Protein AF-A0A7X7KWY9-F1 (afdb_monomer)

Mean predicted aligned error: 16.74 Å

Secondary structure (DSSP, 8-state):
---SHHHHHHHHHHHHT--HHHHHHHHHHH------STT---SSHHHHHHHHHHHHHHHHHHHHHHHHHHHHHHHS-PPPPSEEEE-STTTTSTTHHHHHHHHH-SEEEE--TTTT-PPPTTS-HHHHHHSGGG-HHHHHHHHHHHS--SS----S-HHHHHHHHHHHHHHHHHHHHHHHHHHHHHHHHHHHHHHHHHHHHHHHHHHHHHHHHHHHHHHHHHHHHHHHHHHHHHHHHHHHHHHHHHHHHHHHHHHHPPTTEEEEEEEEEE-TTS-EEEEEEEEEEEHHHHHHHHHHTTTSS-HHHHHHHHHHTSTTEEEEEEEEEEEE-TTSTTTEEEEEEEEEEPGGG-BPPP-

pLDDT: mean 86.05, std 9.67, range [44.41, 97.69]

Radius of gyration: 75.44 Å; Cα contacts (8 Å, |Δi|>4): 356; chains: 1; bounding box: 114×55×187 Å

Structure (mmCIF, N/CA/C/O backbone):
data_AF-A0A7X7KWY9-F1
#
_entry.id   AF-A0A7X7KWY9-F1
#
loop_
_atom_site.group_PDB
_atom_site.id
_atom_site.type_symbol
_atom_site.label_atom_id
_atom_site.label_alt_id
_atom_site.label_comp_id
_atom_site.label_asym_id
_atom_site.label_entity_id
_atom_site.label_seq_id
_atom_site.pdbx_PDB_ins_code
_atom_site.Cartn_x
_atom_site.Cartn_y
_atom_site.Cartn_z
_atom_site.occupancy
_atom_site.B_iso_or_equiv
_atom_site.auth_seq_id
_atom_site.auth_comp_id
_atom_site.auth_asym_id
_atom_site.auth_atom_id
_atom_site.pdbx_PDB_model_num
ATOM 1 N N . ILE A 1 1 ? -23.052 8.625 33.923 1.00 80.75 1 ILE A N 1
ATOM 2 C CA . ILE A 1 1 ? -23.706 7.813 34.976 1.00 80.75 1 ILE A CA 1
ATOM 3 C C . ILE A 1 1 ? -22.618 7.317 35.930 1.00 80.75 1 ILE A C 1
ATOM 5 O O . ILE A 1 1 ? -21.794 6.530 35.486 1.00 80.75 1 ILE A O 1
ATOM 9 N N . PRO A 1 2 ? -22.533 7.812 37.178 1.00 83.38 2 PRO A N 1
ATOM 10 C CA . PRO A 1 2 ? -21.442 7.483 38.108 1.00 83.38 2 PRO A CA 1
ATOM 11 C C . PRO A 1 2 ? -21.693 6.226 38.968 1.00 83.38 2 PRO A C 1
ATOM 13 O O . PRO A 1 2 ? -20.957 5.978 39.918 1.00 83.38 2 PRO A O 1
ATOM 16 N N . VAL A 1 3 ? -22.738 5.445 38.677 1.00 87.56 3 VAL A N 1
ATOM 17 C CA . VAL A 1 3 ? -23.134 4.259 39.455 1.00 87.56 3 VAL A CA 1
ATOM 18 C C . VAL A 1 3 ? -22.958 3.017 38.588 1.00 87.56 3 VAL A C 1
ATOM 20 O O . VAL A 1 3 ? -23.503 2.971 37.490 1.00 87.56 3 VAL A O 1
ATOM 23 N N . ALA A 1 4 ? -22.195 2.027 39.056 1.00 86.31 4 ALA A N 1
ATOM 24 C CA . ALA A 1 4 ? -21.933 0.789 38.312 1.00 86.31 4 ALA A CA 1
ATOM 25 C C . ALA A 1 4 ? -21.484 -0.355 39.248 1.00 86.31 4 ALA A C 1
ATOM 27 O O . ALA A 1 4 ? -21.651 -0.285 40.466 1.00 86.31 4 ALA A O 1
ATOM 28 N N . GLY A 1 5 ? -20.869 -1.400 38.683 1.00 91.44 5 GLY A N 1
ATOM 29 C CA . GLY A 1 5 ? -20.387 -2.577 39.412 1.00 91.44 5 GLY A CA 1
ATOM 30 C C . GLY A 1 5 ? -19.410 -2.294 40.552 1.00 91.44 5 GLY A C 1
ATOM 31 O O . GLY A 1 5 ? -19.474 -2.961 41.578 1.00 91.44 5 GLY A O 1
ATOM 32 N N . ASN A 1 6 ? -18.546 -1.283 40.417 1.00 95.00 6 ASN A N 1
ATOM 33 C CA . ASN A 1 6 ? -17.636 -0.881 41.495 1.00 95.00 6 ASN A CA 1
ATOM 34 C C . ASN A 1 6 ? -18.408 -0.371 42.725 1.00 95.00 6 ASN A C 1
ATOM 36 O O . ASN A 1 6 ? -18.073 -0.697 43.859 1.00 95.00 6 ASN A O 1
ATOM 40 N N . THR A 1 7 ? -19.492 0.378 42.502 1.00 96.00 7 THR A N 1
ATOM 41 C CA . THR A 1 7 ? -20.369 0.853 43.578 1.00 96.00 7 THR A CA 1
ATOM 42 C C . THR A 1 7 ? -21.022 -0.316 44.310 1.00 96.00 7 THR A C 1
ATOM 44 O O . THR A 1 7 ? -21.131 -0.270 45.527 1.00 96.00 7 THR A O 1
ATOM 47 N N . ILE A 1 8 ? -21.411 -1.383 43.599 1.00 95.75 8 ILE A N 1
ATOM 48 C CA . ILE A 1 8 ? -21.935 -2.608 44.224 1.00 95.75 8 ILE A CA 1
ATOM 49 C C . ILE A 1 8 ? -20.905 -3.178 45.201 1.00 95.75 8 ILE A C 1
ATOM 51 O O . ILE A 1 8 ? -21.214 -3.389 46.369 1.00 95.75 8 ILE A O 1
ATOM 55 N N . THR A 1 9 ? -19.669 -3.365 44.742 1.00 96.88 9 THR A N 1
ATOM 56 C CA . THR A 1 9 ? -18.589 -3.918 45.565 1.00 96.88 9 THR A CA 1
ATOM 57 C C . THR A 1 9 ? -18.280 -3.037 46.778 1.00 96.88 9 THR A C 1
ATOM 59 O O . THR A 1 9 ? -18.118 -3.549 47.882 1.00 96.88 9 THR A O 1
ATOM 62 N N . GLN A 1 10 ? -18.261 -1.711 46.608 1.00 96.81 10 GLN A N 1
ATOM 63 C CA . GLN A 1 10 ? -18.059 -0.764 47.710 1.00 96.81 10 GLN A CA 1
ATOM 64 C C . GLN A 1 10 ? -19.178 -0.824 48.756 1.00 96.81 10 GLN A C 1
ATOM 66 O O . GLN A 1 10 ? -18.898 -0.772 49.950 1.00 96.81 10 GLN A O 1
ATOM 71 N N . GLU A 1 11 ? -20.438 -0.929 48.335 1.00 96.38 11 GLU A N 1
ATOM 72 C CA . GLU A 1 11 ? -21.567 -1.013 49.267 1.00 96.38 11 GLU A CA 1
ATOM 73 C C . GLU A 1 11 ? -21.621 -2.373 49.983 1.00 96.38 11 GLU A C 1
ATOM 75 O O . GLU A 1 11 ? -21.952 -2.422 51.166 1.00 96.38 11 GLU A O 1
ATOM 80 N N . ILE A 1 12 ? -21.212 -3.465 49.324 1.00 95.88 12 ILE A N 1
ATOM 81 C CA . ILE A 1 12 ? -21.034 -4.773 49.978 1.00 95.88 12 ILE A CA 1
ATOM 82 C C . ILE A 1 12 ? -19.917 -4.682 51.024 1.00 95.88 12 ILE A C 1
ATOM 84 O O . ILE A 1 12 ? -20.141 -5.046 52.175 1.00 95.88 12 ILE A O 1
ATOM 88 N N . ALA A 1 13 ? -18.755 -4.128 50.666 1.00 97.06 13 ALA A N 1
ATOM 89 C CA . ALA A 1 13 ? -17.631 -3.951 51.588 1.00 97.06 13 ALA A CA 1
ATOM 90 C C . ALA A 1 13 ? -18.033 -3.158 52.841 1.00 97.06 13 ALA A C 1
ATOM 92 O O . ALA A 1 13 ? -17.726 -3.566 53.956 1.00 97.06 13 ALA A O 1
ATOM 93 N N . LYS A 1 14 ? -18.793 -2.066 52.675 1.00 96.62 14 LYS A N 1
ATOM 94 C CA . LYS A 1 14 ? -19.332 -1.283 53.799 1.00 96.62 14 LYS A CA 1
ATOM 95 C C . LYS A 1 14 ? -20.341 -2.070 54.633 1.00 96.62 14 LYS A C 1
ATOM 97 O O . LYS A 1 14 ? -20.282 -2.018 55.856 1.00 96.62 14 LYS A O 1
ATOM 102 N N . SER A 1 15 ? -21.263 -2.785 53.985 1.00 94.12 15 SER A N 1
ATOM 103 C CA . SER A 1 15 ? -22.310 -3.554 54.667 1.00 94.12 15 SER A CA 1
ATOM 104 C C . SER A 1 15 ? -21.722 -4.688 55.513 1.00 94.12 15 SER A C 1
ATOM 106 O O . SER A 1 15 ? -22.149 -4.896 56.646 1.00 94.12 15 SER A O 1
ATOM 108 N N . PHE A 1 16 ? -20.731 -5.402 54.982 1.00 93.81 16 PHE A N 1
ATOM 109 C CA . PHE A 1 16 ? -20.102 -6.546 55.645 1.00 93.81 16 PHE A CA 1
ATOM 110 C C . PHE A 1 16 ? -18.834 -6.184 56.429 1.00 93.81 16 PHE A C 1
ATOM 112 O O . PHE A 1 16 ? -18.272 -7.049 57.089 1.00 93.81 16 PHE A O 1
ATOM 119 N N . GLN A 1 17 ? -18.402 -4.917 56.387 1.00 96.25 17 GLN A N 1
ATOM 120 C CA . GLN A 1 17 ? -17.165 -4.430 57.011 1.00 96.25 17 GLN A CA 1
ATOM 121 C C . GLN A 1 17 ? -15.926 -5.242 56.591 1.00 96.25 17 GLN A C 1
ATOM 123 O O . GLN A 1 17 ? -15.039 -5.518 57.395 1.00 96.25 17 GLN A O 1
ATOM 128 N N . THR A 1 18 ? -15.865 -5.626 55.315 1.00 96.25 18 THR A N 1
ATOM 129 C CA . THR A 1 18 ? -14.763 -6.409 54.740 1.00 96.25 18 THR A CA 1
ATOM 130 C C . THR A 1 18 ? -13.956 -5.588 53.747 1.00 96.25 18 THR A C 1
ATOM 132 O O . THR A 1 18 ? -14.432 -4.593 53.199 1.00 96.25 18 THR A O 1
ATOM 135 N N . ASP A 1 19 ? -12.768 -6.077 53.403 1.00 97.31 19 ASP A N 1
ATOM 136 C CA . ASP A 1 19 ? -11.979 -5.504 52.318 1.00 97.31 19 ASP A CA 1
ATOM 137 C C . ASP A 1 19 ? -12.687 -5.594 50.962 1.00 97.31 19 ASP A C 1
ATOM 139 O O . ASP A 1 19 ? -13.456 -6.518 50.677 1.00 97.31 19 ASP A O 1
ATOM 143 N N . PHE A 1 20 ? -12.341 -4.662 50.072 1.00 97.31 20 PHE A N 1
ATOM 144 C CA . PHE A 1 20 ? -12.893 -4.579 48.719 1.00 97.31 20 PHE A CA 1
ATOM 145 C C . PHE A 1 20 ? -12.734 -5.884 47.924 1.00 97.31 20 PHE A C 1
ATOM 147 O O . PHE A 1 20 ? -13.649 -6.299 47.217 1.00 97.31 20 PHE A O 1
ATOM 154 N N . ARG A 1 21 ? -11.581 -6.557 48.048 1.00 97.19 21 ARG A N 1
ATOM 155 C CA . ARG A 1 21 ? -11.311 -7.817 47.337 1.00 97.19 21 ARG A CA 1
ATOM 156 C C . ARG A 1 21 ? -12.241 -8.941 47.797 1.00 97.19 21 ARG A C 1
ATOM 158 O O . ARG A 1 21 ? -12.746 -9.683 46.963 1.00 97.19 21 ARG A O 1
ATOM 165 N N . VAL A 1 22 ? -12.475 -9.037 49.106 1.00 96.38 22 VAL A N 1
ATOM 166 C CA . VAL A 1 22 ? -13.384 -10.034 49.690 1.00 96.38 22 VAL A CA 1
ATOM 167 C C . VAL A 1 22 ? -14.823 -9.713 49.285 1.00 96.38 22 VAL A C 1
ATOM 169 O O . VAL A 1 22 ? -15.555 -10.600 48.861 1.00 96.38 22 VAL A O 1
ATOM 172 N N . ALA A 1 23 ? -15.206 -8.434 49.291 1.00 96.62 23 ALA A N 1
ATOM 173 C CA . ALA A 1 23 ? -16.513 -7.995 48.808 1.00 96.62 23 ALA A CA 1
ATOM 174 C C . ALA A 1 23 ? -16.750 -8.307 47.321 1.00 96.62 23 ALA A C 1
ATOM 176 O O . ALA A 1 23 ? -17.859 -8.679 46.943 1.00 96.62 23 ALA A O 1
ATOM 177 N N . GLU A 1 24 ? -15.725 -8.190 46.471 1.00 96.00 24 GLU A N 1
ATOM 178 C CA . GLU A 1 24 ? -15.822 -8.554 45.052 1.00 96.00 24 GLU A CA 1
ATOM 179 C C . GLU A 1 24 ? -16.051 -10.056 44.874 1.00 96.00 24 GLU A C 1
ATOM 181 O O . GLU A 1 24 ? -16.849 -10.455 44.028 1.00 96.00 24 GLU A O 1
ATOM 186 N N . GLN A 1 25 ? -15.378 -10.878 45.679 1.00 95.56 25 GLN A N 1
ATOM 187 C CA . GLN A 1 25 ? -15.569 -12.324 45.682 1.00 95.56 25 GLN A CA 1
ATOM 188 C C . GLN A 1 25 ? -16.987 -12.690 46.142 1.00 95.56 25 GLN A C 1
ATOM 190 O O . GLN A 1 25 ? -17.698 -13.379 45.415 1.00 95.56 25 GLN A O 1
ATOM 195 N N . MET A 1 26 ? -17.451 -12.113 47.257 1.00 93.94 26 MET A N 1
ATOM 196 C CA . MET A 1 26 ? -18.824 -12.288 47.746 1.00 93.94 26 MET A CA 1
ATOM 197 C C . MET A 1 26 ? -19.869 -11.886 46.694 1.00 93.94 26 MET A C 1
ATOM 199 O O . MET A 1 26 ? -20.848 -12.600 46.488 1.00 93.94 26 MET A O 1
ATOM 203 N N . LYS A 1 27 ? -19.639 -10.780 45.968 1.00 94.50 27 LYS A N 1
ATOM 204 C CA . LYS A 1 27 ? -20.502 -10.335 44.862 1.00 94.50 27 LYS A CA 1
ATOM 205 C C . LYS A 1 27 ? -20.582 -11.364 43.730 1.00 94.50 27 LYS A C 1
ATOM 207 O O . LYS A 1 27 ? -21.645 -11.512 43.140 1.00 94.50 27 LYS A O 1
ATOM 212 N N . ARG A 1 28 ? -19.469 -12.019 43.385 1.00 92.75 28 ARG A N 1
ATOM 213 C CA . ARG A 1 28 ? -19.411 -13.002 42.289 1.00 92.75 28 ARG A CA 1
ATOM 214 C C . ARG A 1 28 ? -20.033 -14.340 42.672 1.00 92.75 28 ARG A C 1
ATOM 216 O O . ARG A 1 28 ? -20.673 -14.951 41.830 1.00 92.75 28 ARG A O 1
ATOM 223 N N . GLU A 1 29 ? -19.838 -14.774 43.912 1.00 91.81 29 GLU A N 1
ATOM 224 C CA . GLU A 1 29 ? -20.286 -16.087 44.391 1.00 91.81 29 GLU A CA 1
ATOM 225 C C . GLU A 1 29 ? -21.764 -16.093 44.808 1.00 91.81 29 GLU A C 1
ATOM 227 O O . GLU A 1 29 ? -22.486 -17.026 44.475 1.00 91.81 29 GLU A O 1
ATOM 232 N N . HIS A 1 30 ? -22.226 -15.045 45.498 1.00 90.06 30 HIS A N 1
ATOM 233 C CA . HIS A 1 30 ? -23.547 -15.019 46.147 1.00 90.06 30 HIS A CA 1
ATOM 234 C C . HIS A 1 30 ? -24.461 -13.900 45.618 1.00 90.06 30 HIS A C 1
ATOM 236 O O . HIS A 1 30 ? -25.580 -13.715 46.097 1.00 90.06 30 HIS A O 1
ATOM 242 N N . GLY A 1 31 ? -23.988 -13.090 44.668 1.00 89.88 31 GLY A N 1
ATOM 243 C CA . GLY A 1 31 ? -24.715 -11.915 44.203 1.00 89.88 31 GLY A CA 1
ATOM 244 C C . GLY A 1 31 ? -25.824 -12.245 43.210 1.00 89.88 31 GLY A C 1
ATOM 245 O O . GLY A 1 31 ? -25.577 -12.867 42.186 1.00 89.88 31 GLY A O 1
ATOM 246 N N . PHE A 1 32 ? -27.026 -11.729 43.457 1.00 92.94 32 PHE A N 1
ATOM 247 C CA . PHE A 1 32 ? -28.139 -11.690 42.504 1.00 92.94 32 PHE A CA 1
ATOM 248 C C . PHE A 1 32 ? -28.975 -10.421 42.723 1.00 92.94 32 PHE A C 1
ATOM 250 O O . PHE A 1 32 ? -28.880 -9.771 43.767 1.00 92.94 32 PHE A O 1
ATOM 257 N N . VAL A 1 33 ? -29.797 -10.031 41.746 1.00 91.88 33 VAL A N 1
ATOM 258 C CA . VAL A 1 33 ? -30.721 -8.899 41.903 1.00 91.88 33 VAL A CA 1
ATOM 259 C C . VAL A 1 33 ? -32.039 -9.387 42.502 1.00 91.88 33 VAL A C 1
ATOM 261 O O . VAL A 1 33 ? -32.781 -10.131 41.867 1.00 91.88 33 VAL A O 1
ATOM 264 N N . ALA A 1 34 ? -32.382 -8.931 43.707 1.00 87.88 34 ALA A N 1
ATOM 265 C CA . ALA A 1 34 ? -33.678 -9.250 44.304 1.00 87.88 34 ALA A CA 1
ATOM 266 C C . ALA A 1 34 ? -34.833 -8.582 43.525 1.00 87.88 34 ALA A C 1
ATOM 268 O O . ALA A 1 34 ? -34.916 -7.352 43.459 1.00 87.88 34 ALA A O 1
ATOM 269 N N . LEU A 1 35 ? -35.757 -9.379 42.977 1.00 82.06 35 LEU A N 1
ATOM 270 C CA . LEU A 1 35 ? -36.885 -8.901 42.155 1.00 82.06 35 LEU A CA 1
ATOM 271 C C . LEU A 1 35 ? -38.066 -8.374 42.995 1.00 82.06 35 LEU A C 1
ATOM 273 O O . LEU A 1 35 ? -38.734 -7.412 42.623 1.00 82.06 35 LEU A O 1
ATOM 277 N N . GLY A 1 36 ? -38.206 -8.835 44.241 1.00 66.31 36 GLY A N 1
ATOM 278 C CA . GLY A 1 36 ? -39.241 -8.382 45.180 1.00 66.31 36 GLY A CA 1
ATOM 279 C C . GLY A 1 36 ? -40.488 -9.248 45.123 1.00 66.31 36 GLY A C 1
ATOM 280 O O . GLY A 1 36 ? -41.137 -9.349 44.093 1.00 66.31 36 GLY A O 1
ATOM 281 N N . GLY A 1 37 ? -40.793 -9.864 46.261 1.00 62.38 37 GLY A N 1
ATOM 282 C CA . GLY A 1 37 ? -41.885 -10.806 46.477 1.00 62.38 37 GLY A CA 1
ATOM 283 C C . GLY A 1 37 ? -41.680 -11.515 47.820 1.00 62.38 37 GLY A C 1
ATOM 284 O O . GLY A 1 37 ? -40.571 -11.506 48.354 1.00 62.38 37 GLY A O 1
ATOM 285 N N . VAL A 1 38 ? -42.740 -12.114 48.372 1.00 46.50 38 VAL A N 1
ATOM 286 C CA . VAL A 1 38 ? -42.766 -12.741 49.716 1.00 46.50 38 VAL A CA 1
ATOM 287 C C . VAL A 1 38 ? -41.881 -14.004 49.812 1.00 46.50 38 VAL A C 1
ATOM 289 O O . VAL A 1 38 ? -41.580 -14.460 50.906 1.00 46.50 38 VAL A O 1
ATOM 292 N N . TYR A 1 39 ? -41.391 -14.526 48.682 1.00 44.41 39 TYR A N 1
ATOM 293 C CA . TYR A 1 39 ? -40.636 -15.786 48.587 1.00 44.41 39 TYR A CA 1
ATOM 294 C C . TYR A 1 39 ? -39.159 -15.630 48.182 1.00 44.41 39 TYR A C 1
ATOM 296 O O . TYR A 1 39 ? -38.529 -16.605 47.794 1.00 44.41 39 TYR A O 1
ATOM 304 N N . ALA A 1 40 ? -38.595 -14.420 48.228 1.00 52.34 40 ALA A N 1
ATOM 305 C CA . ALA A 1 40 ? -37.263 -14.139 47.676 1.00 52.34 40 ALA A CA 1
ATOM 306 C C . ALA A 1 40 ? -36.201 -13.803 48.739 1.00 52.34 40 ALA A C 1
ATOM 308 O O . ALA A 1 40 ? -35.351 -12.949 48.495 1.00 52.34 40 ALA A O 1
ATOM 309 N N . GLY A 1 41 ? -36.263 -14.429 49.915 1.00 54.25 41 GLY A N 1
ATOM 310 C CA . GLY A 1 41 ? -35.070 -14.566 50.751 1.00 54.25 41 GLY A CA 1
ATOM 311 C C . GLY A 1 41 ? -34.306 -15.782 50.246 1.00 54.25 41 GLY A C 1
ATOM 312 O O . GLY A 1 41 ? -34.896 -16.855 50.145 1.00 54.25 41 GLY A O 1
ATOM 313 N N . ALA A 1 42 ? -33.033 -15.629 49.883 1.00 58.78 42 ALA A N 1
ATOM 314 C CA . ALA A 1 42 ? -32.178 -16.804 49.745 1.00 58.78 42 ALA A CA 1
ATOM 315 C C . ALA A 1 42 ? -32.202 -17.575 51.079 1.00 58.78 42 ALA A C 1
ATOM 317 O O . ALA A 1 42 ? -32.299 -16.949 52.135 1.00 58.78 42 ALA A O 1
ATOM 318 N N . GLU A 1 43 ? -32.118 -18.910 51.049 1.00 65.12 43 GLU A N 1
ATOM 319 C CA . GLU A 1 43 ? -31.987 -19.705 52.287 1.00 65.12 43 GLU A CA 1
ATOM 320 C C . GLU A 1 43 ? -30.766 -19.258 53.114 1.00 65.12 43 GLU A C 1
ATOM 322 O O . GLU A 1 43 ? -30.752 -19.379 54.336 1.00 65.12 43 GLU A O 1
ATOM 327 N N . ASP A 1 44 ? -29.771 -18.678 52.437 1.00 80.81 44 ASP A N 1
ATOM 328 C CA . ASP A 1 44 ? -28.602 -18.031 53.014 1.00 80.81 44 ASP A CA 1
ATOM 329 C C . ASP A 1 44 ? -28.841 -16.532 53.295 1.00 80.81 44 ASP A C 1
ATOM 331 O O . ASP A 1 44 ? -29.052 -15.716 52.389 1.00 80.81 44 ASP A O 1
ATOM 335 N N . GLU A 1 45 ? -28.726 -16.158 54.572 1.00 84.81 45 GLU A N 1
ATOM 336 C CA . GLU A 1 45 ? -28.808 -14.777 55.066 1.00 84.81 45 GLU A CA 1
ATOM 337 C C . GLU A 1 45 ? -27.762 -13.857 54.408 1.00 84.81 45 GLU A C 1
ATOM 339 O O . GLU A 1 45 ? -28.024 -12.677 54.141 1.00 84.81 45 GLU A O 1
ATOM 344 N N . THR A 1 46 ? -26.582 -14.399 54.094 1.00 87.31 46 THR A N 1
ATOM 345 C CA . THR A 1 46 ? -25.491 -13.658 53.450 1.00 87.31 46 THR A CA 1
ATOM 346 C C . THR A 1 46 ? -25.887 -13.260 52.034 1.00 87.31 46 THR A C 1
ATOM 348 O O . THR A 1 46 ? -25.824 -12.076 51.678 1.00 87.31 46 THR A O 1
ATOM 351 N N . ALA A 1 47 ? -26.357 -14.224 51.241 1.00 88.25 47 ALA A N 1
ATOM 352 C CA . ALA A 1 47 ? -26.842 -13.996 49.887 1.00 88.25 47 ALA A CA 1
ATOM 353 C C . ALA A 1 47 ? -28.054 -13.045 49.852 1.00 88.25 47 ALA A C 1
ATOM 355 O O . ALA A 1 47 ? -28.087 -12.126 49.028 1.00 88.25 47 ALA A O 1
ATOM 356 N N . ASP A 1 48 ? -29.011 -13.175 50.780 1.00 88.81 48 ASP A N 1
ATOM 357 C CA . ASP A 1 48 ? -30.152 -12.251 50.883 1.00 88.81 48 ASP A CA 1
ATOM 358 C C . ASP A 1 48 ? -29.689 -10.807 51.142 1.00 88.81 48 ASP A C 1
ATOM 360 O O . ASP A 1 48 ? -30.080 -9.871 50.432 1.00 88.81 48 ASP A O 1
ATOM 364 N N . ARG A 1 49 ? -28.774 -10.608 52.095 1.00 90.44 49 ARG A N 1
ATOM 365 C CA . ARG A 1 49 ? -28.232 -9.281 52.404 1.00 90.44 49 ARG A CA 1
ATOM 366 C C . ARG A 1 49 ? -27.440 -8.691 51.233 1.00 90.44 49 ARG A C 1
ATOM 368 O O . ARG A 1 49 ? -27.618 -7.508 50.923 1.00 90.44 49 ARG A O 1
ATOM 375 N N . ILE A 1 50 ? -26.622 -9.490 50.543 1.00 93.06 50 ILE A N 1
ATOM 376 C CA . ILE A 1 50 ? -25.913 -9.071 49.320 1.00 93.06 50 ILE A CA 1
ATOM 377 C C . ILE A 1 50 ? -26.916 -8.665 48.233 1.00 93.06 50 ILE A C 1
ATOM 379 O O . ILE A 1 50 ? -26.766 -7.601 47.627 1.00 93.06 50 ILE A O 1
ATOM 383 N N . SER A 1 51 ? -27.973 -9.452 48.021 1.00 92.38 51 SER A N 1
ATOM 384 C CA . SER A 1 51 ? -28.975 -9.186 46.983 1.00 92.38 51 SER A CA 1
ATOM 385 C C . SER A 1 51 ? -29.725 -7.868 47.200 1.00 92.38 51 SER A C 1
ATOM 387 O O . SER A 1 51 ? -29.984 -7.125 46.247 1.00 92.38 51 SER A O 1
ATOM 389 N N . LYS A 1 52 ? -30.009 -7.511 48.461 1.00 92.00 52 LYS A N 1
ATOM 390 C CA . LYS A 1 52 ? -30.618 -6.228 48.845 1.00 92.00 52 LYS A CA 1
ATOM 391 C C . LYS A 1 52 ? -29.683 -5.056 48.555 1.00 92.00 52 LYS A C 1
ATOM 393 O O . LYS A 1 52 ? -30.122 -4.045 48.000 1.00 92.00 52 LYS A O 1
ATOM 398 N N . VAL A 1 53 ? -28.392 -5.196 48.869 1.00 94.06 53 VAL A N 1
ATOM 399 C CA . VAL A 1 53 ? -27.372 -4.187 48.537 1.00 94.06 53 VAL A CA 1
ATOM 400 C C . VAL A 1 53 ? -27.280 -4.000 47.022 1.00 94.06 53 VAL A C 1
ATOM 402 O O . VAL A 1 53 ? -27.373 -2.868 46.540 1.00 94.06 53 VAL A O 1
ATOM 405 N N . ILE A 1 54 ? -27.180 -5.096 46.262 1.00 94.94 54 ILE A N 1
ATOM 406 C CA . ILE A 1 54 ? -27.165 -5.076 44.795 1.00 94.94 54 ILE A CA 1
ATOM 407 C C . ILE A 1 54 ? -28.414 -4.364 44.268 1.00 94.94 54 ILE A C 1
ATOM 409 O O . ILE A 1 54 ? -28.290 -3.396 43.517 1.00 94.94 54 ILE A O 1
ATOM 413 N N . ARG A 1 55 ? -29.615 -4.767 44.701 1.00 93.62 55 ARG A N 1
ATOM 414 C CA . ARG A 1 55 ? -30.886 -4.169 44.265 1.00 93.62 55 ARG A CA 1
ATOM 415 C C . ARG A 1 55 ? -30.930 -2.661 44.497 1.00 93.62 55 ARG A C 1
ATOM 417 O O . ARG A 1 55 ? -31.381 -1.929 43.614 1.00 93.62 55 ARG A O 1
ATOM 424 N N . ASN A 1 56 ? -30.456 -2.178 45.645 1.00 93.56 56 ASN A N 1
ATOM 425 C CA . ASN A 1 56 ? -30.417 -0.745 45.944 1.00 93.56 56 ASN A CA 1
ATOM 426 C C . ASN A 1 56 ? -29.531 0.013 44.948 1.00 93.56 56 ASN A C 1
ATOM 428 O O . ASN A 1 56 ? -29.923 1.059 44.423 1.00 93.56 56 ASN A O 1
ATOM 432 N N . VAL A 1 57 ? -28.352 -0.529 44.630 1.00 95.25 57 VAL A N 1
ATOM 433 C CA . VAL A 1 57 ? -27.446 0.073 43.643 1.00 95.25 57 VAL A CA 1
ATOM 434 C C . VAL A 1 57 ? -28.044 0.021 42.235 1.00 95.25 57 VAL A C 1
ATOM 436 O O . VAL A 1 57 ? -28.052 1.041 41.546 1.00 95.25 57 VAL A O 1
ATOM 439 N N . VAL A 1 58 ? -28.602 -1.120 41.827 1.00 94.75 58 VAL A N 1
ATOM 440 C CA . VAL A 1 58 ? -29.229 -1.312 40.508 1.00 94.75 58 VAL A CA 1
ATOM 441 C C . VAL A 1 58 ? -30.467 -0.418 40.345 1.00 94.75 58 VAL A C 1
ATOM 443 O O . VAL A 1 58 ? -30.689 0.139 39.274 1.00 94.75 58 VAL A O 1
ATOM 446 N N . THR A 1 59 ? -31.231 -0.170 41.410 1.00 94.19 59 THR A N 1
ATOM 447 C CA . THR A 1 59 ? -32.369 0.768 41.383 1.00 94.19 59 THR A CA 1
ATOM 448 C C . THR A 1 59 ? -31.916 2.202 41.104 1.00 94.19 59 THR A C 1
ATOM 450 O O . THR A 1 59 ? -32.539 2.896 40.297 1.00 94.19 59 THR A O 1
ATOM 453 N N . ARG A 1 60 ? -30.796 2.638 41.702 1.00 94.69 60 ARG A N 1
ATOM 454 C CA . ARG A 1 60 ? -30.179 3.935 41.374 1.00 94.69 60 ARG A CA 1
ATOM 455 C C . ARG A 1 60 ? -29.675 3.968 39.931 1.00 94.69 60 ARG A C 1
ATOM 457 O O . ARG A 1 60 ? -29.907 4.951 39.235 1.00 94.69 60 ARG A O 1
ATOM 464 N N . LEU A 1 61 ? -29.048 2.887 39.462 1.00 95.06 61 LEU A N 1
ATOM 465 C CA . LEU A 1 61 ? -28.606 2.763 38.071 1.00 95.06 61 LEU A CA 1
ATOM 466 C C . LEU A 1 61 ? -29.783 2.876 37.091 1.00 95.06 61 LEU A C 1
ATOM 468 O O . LEU A 1 61 ? -29.696 3.622 36.123 1.00 95.06 61 LEU A O 1
ATOM 472 N N . HIS A 1 62 ? -30.904 2.211 37.364 1.00 94.00 62 HIS A N 1
ATOM 473 C CA . HIS A 1 62 ? -32.121 2.323 36.561 1.00 94.00 62 HIS A CA 1
ATOM 474 C C . HIS A 1 62 ? -32.641 3.765 36.470 1.00 94.00 62 HIS A C 1
ATOM 476 O O . HIS A 1 62 ? -33.007 4.212 35.383 1.00 94.00 62 HIS A O 1
ATOM 482 N N . ALA A 1 63 ? -32.634 4.517 37.574 1.00 94.75 63 ALA A N 1
ATOM 483 C CA . ALA A 1 63 ? -33.036 5.923 37.553 1.00 94.75 63 ALA A CA 1
ATOM 484 C C . ALA A 1 63 ? -32.129 6.772 36.639 1.00 94.75 63 ALA A C 1
ATOM 486 O O . ALA A 1 63 ? -32.625 7.601 35.874 1.00 94.75 63 ALA A O 1
ATOM 487 N N . GLU A 1 64 ? -30.816 6.531 36.666 1.00 95.56 64 GLU A N 1
ATOM 488 C CA . GLU A 1 64 ? -29.856 7.193 35.775 1.00 95.56 64 GLU A CA 1
ATOM 489 C C . GLU A 1 64 ? -30.046 6.791 34.303 1.00 95.56 64 GLU A C 1
ATOM 491 O O . GLU A 1 64 ? -30.031 7.655 33.427 1.00 95.56 64 GLU A O 1
ATOM 496 N N . VAL A 1 65 ? -30.297 5.507 34.024 1.00 94.06 65 VAL A N 1
ATOM 497 C CA . VAL A 1 65 ? -30.600 5.011 32.669 1.00 94.06 65 VAL A CA 1
ATOM 498 C C . VAL A 1 65 ? -31.861 5.679 32.117 1.00 94.06 65 VAL A C 1
ATOM 500 O O . VAL A 1 65 ? -31.831 6.205 31.006 1.00 94.06 65 VAL A O 1
ATOM 503 N N . ASN A 1 66 ? -32.942 5.757 32.899 1.00 93.12 66 ASN A N 1
ATOM 504 C CA . ASN A 1 66 ? -34.158 6.468 32.490 1.00 93.12 66 ASN A CA 1
ATOM 505 C C . ASN A 1 66 ? -33.910 7.955 32.238 1.00 93.12 66 ASN A C 1
ATOM 507 O O . ASN A 1 66 ? -34.445 8.513 31.280 1.00 93.12 66 ASN A O 1
ATOM 511 N N . ARG A 1 67 ? -33.080 8.607 33.062 1.00 93.75 67 ARG A N 1
ATOM 512 C CA . ARG A 1 67 ? -32.692 10.003 32.830 1.00 93.75 67 ARG A CA 1
ATOM 513 C C . ARG A 1 67 ? -31.968 10.157 31.490 1.00 93.75 67 ARG A C 1
ATOM 515 O O . ARG A 1 67 ? -32.294 11.077 30.743 1.00 93.75 67 ARG A O 1
ATOM 522 N N . SER A 1 68 ? -31.049 9.251 31.153 1.00 93.75 68 SER A N 1
ATOM 523 C CA . SER A 1 68 ? -30.359 9.243 29.856 1.00 93.75 68 SER A CA 1
ATOM 524 C C . SER A 1 68 ? -31.301 8.976 28.678 1.00 93.75 68 SER A C 1
ATOM 526 O O . SER A 1 68 ? -31.205 9.673 27.669 1.00 93.75 68 SER A O 1
ATOM 528 N N . ILE A 1 69 ? -32.248 8.040 28.807 1.00 92.88 69 ILE A N 1
ATOM 529 C CA . ILE A 1 69 ? -33.269 7.780 27.775 1.00 92.88 69 ILE A CA 1
ATOM 530 C C . ILE A 1 69 ? -34.127 9.030 27.548 1.00 92.88 69 ILE A C 1
ATOM 532 O O . ILE A 1 69 ? -34.346 9.444 26.410 1.00 92.88 69 ILE A O 1
ATOM 536 N N . ASN A 1 70 ? -34.581 9.675 28.623 1.00 92.94 70 ASN A N 1
ATOM 537 C CA . ASN A 1 70 ? -35.395 10.884 28.524 1.00 92.94 70 ASN A 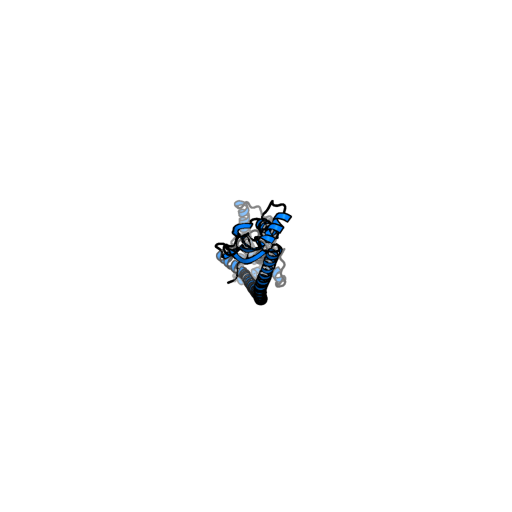CA 1
ATOM 538 C C . ASN A 1 70 ? -34.620 12.058 27.919 1.00 92.94 70 ASN A C 1
ATOM 540 O O . ASN A 1 70 ? -35.193 12.819 27.143 1.00 92.94 70 ASN A O 1
ATOM 544 N N . PHE A 1 71 ? -33.329 12.190 28.230 1.00 95.00 71 PHE A N 1
ATOM 545 C CA . PHE A 1 71 ? -32.449 13.184 27.615 1.00 95.00 71 PHE A CA 1
ATOM 546 C C . PHE A 1 71 ? -32.290 12.954 26.105 1.00 95.00 71 PHE A C 1
ATOM 548 O O . PHE A 1 71 ? -32.439 13.894 25.327 1.00 95.00 71 PHE A O 1
ATOM 555 N N . TYR A 1 72 ? -32.051 11.709 25.678 1.00 93.81 72 TYR A N 1
ATOM 556 C CA . TYR A 1 72 ? -31.967 11.349 24.257 1.00 93.81 72 TYR A CA 1
ATOM 557 C C . TYR A 1 72 ? -33.257 11.709 23.505 1.00 93.81 72 TYR A C 1
ATOM 559 O O . TYR A 1 72 ? -33.215 12.311 22.432 1.00 93.81 72 TYR A O 1
ATOM 567 N N . ARG A 1 73 ? -34.415 11.425 24.111 1.00 93.19 73 ARG A N 1
ATOM 568 C CA . ARG A 1 73 ? -35.722 11.742 23.525 1.00 93.19 73 ARG A CA 1
ATOM 569 C C . ARG A 1 73 ? -35.999 13.241 23.438 1.00 93.19 73 ARG A C 1
ATOM 571 O O . ARG A 1 73 ? -36.464 13.711 22.407 1.00 93.19 73 ARG A O 1
ATOM 578 N N . SER A 1 74 ? -35.746 13.985 24.514 1.00 93.94 74 SER A N 1
ATOM 579 C CA . SER A 1 74 ? -36.141 15.396 24.598 1.00 93.94 74 SER A CA 1
ATOM 580 C C . SER A 1 74 ? -35.151 16.351 23.936 1.00 93.94 74 SER A C 1
ATOM 582 O O . SER A 1 74 ? -35.582 17.340 23.354 1.00 93.94 74 SER A O 1
ATOM 584 N N . GLN A 1 75 ? -33.845 16.072 24.006 1.00 94.06 75 GLN A N 1
ATOM 585 C CA . GLN A 1 75 ? -32.810 16.994 23.520 1.00 94.06 75 GLN A CA 1
ATOM 586 C C . GLN A 1 75 ? -32.198 16.584 22.184 1.00 94.06 75 GLN A C 1
ATOM 588 O O . GLN A 1 75 ? -31.719 17.444 21.453 1.00 94.06 75 GLN A O 1
ATOM 593 N N . GLN A 1 76 ? -32.197 15.290 21.854 1.00 92.56 76 GLN A N 1
ATOM 594 C CA . GLN A 1 76 ? -31.569 14.783 20.627 1.00 92.56 76 GLN A CA 1
ATOM 595 C C . GLN A 1 76 ? -32.585 14.305 19.581 1.00 92.56 76 GLN A C 1
ATOM 597 O O . GLN A 1 76 ? -32.192 13.745 18.562 1.00 92.56 76 GLN A O 1
ATOM 602 N N . GLY A 1 77 ? -33.886 14.516 19.824 1.00 91.06 77 GLY A N 1
ATOM 603 C CA . GLY A 1 77 ? -34.958 14.099 18.914 1.00 91.06 77 GLY A CA 1
ATOM 604 C C . GLY A 1 77 ? -35.094 12.579 18.766 1.00 91.06 77 GLY A C 1
ATOM 605 O O . GLY A 1 77 ? -35.652 12.105 17.780 1.00 91.06 77 GLY A O 1
ATOM 606 N N . GLY A 1 78 ? -34.554 11.810 19.715 1.00 92.19 78 GLY A N 1
ATOM 607 C CA . GLY A 1 78 ? -34.559 10.352 19.683 1.00 92.19 78 GLY A CA 1
ATOM 608 C C . GLY A 1 78 ? -35.925 9.723 19.973 1.00 92.19 78 GLY A C 1
ATOM 609 O O . GLY A 1 78 ? -36.779 10.304 20.646 1.00 92.19 78 GLY A O 1
ATOM 610 N N . SER A 1 79 ? -36.127 8.487 19.515 1.00 91.38 79 SER A N 1
ATOM 611 C CA . SER A 1 79 ? -37.307 7.683 19.853 1.00 91.38 79 SER A CA 1
ATOM 612 C C . SER A 1 79 ? -37.118 6.895 21.156 1.00 91.38 79 SER A C 1
ATOM 614 O O . SER A 1 79 ? -36.024 6.813 21.717 1.00 91.38 79 SER A O 1
ATOM 616 N N . VAL A 1 80 ? -38.202 6.293 21.654 1.00 88.88 80 VAL A N 1
ATOM 617 C CA . VAL A 1 80 ? -38.120 5.307 22.745 1.00 88.88 80 VAL A CA 1
ATOM 618 C C . VAL A 1 80 ? -37.290 4.100 22.271 1.00 88.88 80 VAL A C 1
ATOM 620 O O . VAL A 1 80 ? -37.465 3.684 21.121 1.00 88.88 80 VAL A O 1
ATOM 623 N N . PRO A 1 81 ? -36.396 3.534 23.107 1.00 91.88 81 PRO A N 1
ATOM 624 C CA . PRO A 1 81 ? -35.661 2.320 22.763 1.00 91.88 81 PRO A CA 1
ATOM 625 C C . PRO A 1 81 ? -36.609 1.144 22.512 1.00 91.88 81 PRO A C 1
ATOM 627 O O . PRO A 1 81 ? -37.481 0.871 23.332 1.00 91.88 81 PRO A O 1
ATOM 630 N N . SER A 1 82 ? -36.418 0.429 21.404 1.00 93.50 82 SER A N 1
ATOM 631 C CA . SER A 1 82 ? -37.163 -0.802 21.099 1.00 93.50 82 SER A CA 1
ATOM 632 C C . SER A 1 82 ? -36.592 -2.033 21.803 1.00 93.50 82 SER A C 1
ATOM 634 O O . SER A 1 82 ? -37.323 -2.976 22.079 1.00 93.50 82 SER A O 1
ATOM 636 N N . ARG A 1 83 ? -35.286 -2.023 22.090 1.00 95.25 83 ARG A N 1
ATOM 637 C CA . ARG A 1 83 ? -34.554 -3.102 22.758 1.00 95.25 83 ARG A CA 1
ATOM 638 C C . ARG A 1 83 ? -33.392 -2.525 23.553 1.00 95.25 83 ARG A C 1
ATOM 640 O O . ARG A 1 83 ? -32.791 -1.526 23.154 1.00 95.25 83 ARG A O 1
ATOM 647 N N . VAL A 1 84 ? -33.047 -3.182 24.650 1.00 95.25 84 VAL A N 1
ATOM 648 C CA . VAL A 1 84 ? -31.882 -2.889 25.483 1.00 95.25 84 VAL A CA 1
ATOM 649 C C . VAL A 1 84 ? -30.948 -4.092 25.448 1.00 95.25 84 VAL A C 1
ATOM 651 O O . VAL A 1 84 ? -31.376 -5.225 25.649 1.00 95.25 84 VAL A O 1
ATOM 654 N N . LEU A 1 85 ? -29.664 -3.842 25.190 1.00 94.69 85 LEU A N 1
ATOM 655 C CA . LEU A 1 85 ? -28.632 -4.874 25.189 1.00 94.69 85 LEU A CA 1
ATOM 656 C C . LEU A 1 85 ? -27.696 -4.672 26.381 1.00 94.69 85 LEU A C 1
ATOM 658 O O . LEU A 1 85 ? -27.041 -3.635 26.493 1.00 94.69 85 LEU A O 1
ATOM 662 N N . LEU A 1 86 ? -27.643 -5.655 27.275 1.00 93.12 86 LEU A N 1
ATOM 663 C CA . LEU A 1 86 ? -26.777 -5.653 28.446 1.00 93.12 86 LEU A CA 1
ATOM 664 C C . LEU A 1 86 ? -25.364 -6.101 28.070 1.00 93.12 86 LEU A C 1
ATOM 666 O O . LEU A 1 86 ? -25.175 -7.085 27.358 1.00 93.12 86 LEU A O 1
ATOM 670 N N . THR A 1 87 ? -24.366 -5.367 28.558 1.00 92.44 87 THR A N 1
ATOM 671 C CA . THR A 1 87 ? -22.944 -5.606 28.269 1.00 92.44 87 THR A CA 1
ATOM 672 C C . THR A 1 87 ? -22.099 -5.308 29.512 1.00 92.44 87 THR A C 1
ATOM 674 O O . THR A 1 87 ? -22.551 -4.607 30.425 1.00 92.44 87 THR A O 1
ATOM 677 N N . GLY A 1 88 ? -20.867 -5.817 29.548 1.00 90.44 88 GLY A N 1
ATOM 678 C CA . GLY A 1 88 ? -19.909 -5.596 30.627 1.00 90.44 88 GLY A CA 1
ATOM 679 C C . GLY A 1 88 ? -20.052 -6.586 31.783 1.00 90.44 88 GLY A C 1
ATOM 680 O O . GLY A 1 88 ? -21.088 -7.220 31.975 1.00 90.44 88 GLY A O 1
ATOM 681 N N . GLY A 1 89 ? -19.009 -6.704 32.606 1.00 89.06 89 GLY A N 1
ATOM 682 C CA . GLY A 1 89 ? -18.905 -7.778 33.605 1.00 89.06 89 GLY A CA 1
ATOM 683 C C . GLY A 1 89 ? -19.948 -7.761 34.729 1.00 89.06 89 GLY A C 1
ATOM 684 O O . GLY A 1 89 ? -20.171 -8.781 35.360 1.00 89.06 89 GLY A O 1
ATOM 685 N N . SER A 1 90 ? -20.616 -6.633 35.002 1.00 91.31 90 SER A N 1
ATOM 686 C CA . SER A 1 90 ? -21.695 -6.584 36.012 1.00 91.31 90 SER A CA 1
ATOM 687 C C . SER A 1 90 ? -23.076 -6.924 35.455 1.00 91.31 90 SER A C 1
ATOM 689 O O . SER A 1 90 ? -24.015 -7.058 36.232 1.00 91.31 90 SER A O 1
ATOM 691 N N . SER A 1 91 ? -23.213 -7.060 34.133 1.00 90.88 91 SER A N 1
ATOM 692 C CA . SER A 1 91 ? -24.485 -7.452 33.519 1.00 90.88 91 SER A CA 1
ATOM 693 C C . SER A 1 91 ? -24.851 -8.913 33.786 1.00 90.88 91 SER A C 1
ATOM 695 O O . SER A 1 91 ? -26.034 -9.234 33.822 1.00 90.88 91 SER A O 1
ATOM 697 N N . ILE A 1 92 ? -23.853 -9.771 34.029 1.00 90.12 92 ILE A N 1
ATOM 698 C CA . ILE A 1 92 ? -24.029 -11.209 34.280 1.00 90.12 92 ILE A CA 1
ATOM 699 C C . ILE A 1 92 ? -24.619 -11.523 35.661 1.00 90.12 92 ILE A C 1
ATOM 701 O O . ILE A 1 92 ? -24.955 -12.670 35.932 1.00 90.12 92 ILE A O 1
ATOM 705 N N . ILE A 1 93 ? -24.742 -10.527 36.550 1.00 92.75 93 ILE A N 1
ATOM 706 C CA . ILE A 1 93 ? -25.370 -10.741 37.857 1.00 92.75 93 ILE A CA 1
ATOM 707 C C . ILE A 1 93 ? -26.782 -11.310 37.614 1.00 92.75 93 ILE A C 1
ATOM 709 O O . ILE A 1 93 ? -27.560 -10.681 36.889 1.00 92.75 93 ILE A O 1
ATOM 713 N N . PRO A 1 94 ? -27.129 -12.471 38.198 1.00 92.50 94 PRO A N 1
ATOM 714 C CA . PRO A 1 94 ? -28.425 -13.103 37.997 1.00 92.50 94 PRO A CA 1
ATOM 715 C C . PRO A 1 94 ? -29.599 -12.144 38.224 1.00 92.50 94 PRO A C 1
ATOM 717 O O . PRO A 1 94 ? -29.583 -11.326 39.151 1.00 92.50 94 PRO A O 1
ATOM 720 N N . HIS A 1 95 ? -30.620 -12.265 37.372 1.00 93.38 95 HIS A N 1
ATOM 721 C CA . HIS A 1 95 ? -31.848 -11.457 37.364 1.00 93.38 95 HIS A CA 1
ATOM 722 C C . HIS A 1 95 ? -31.682 -9.972 36.998 1.00 93.38 95 HIS A C 1
ATOM 724 O O . HIS A 1 95 ? -32.634 -9.196 37.125 1.00 93.38 95 HIS A O 1
ATOM 730 N N . MET A 1 96 ? -30.505 -9.552 36.523 1.00 93.69 96 MET A N 1
ATOM 731 C CA . MET A 1 96 ? -30.291 -8.193 36.015 1.00 93.69 96 MET A CA 1
ATOM 732 C C . MET A 1 96 ? -31.198 -7.874 34.817 1.00 93.69 96 MET A C 1
ATOM 734 O O . MET A 1 96 ? -31.797 -6.799 34.748 1.00 93.69 96 MET A O 1
ATOM 738 N N . ASP A 1 97 ? -31.319 -8.818 33.891 1.00 94.38 97 ASP A N 1
ATOM 739 C CA . ASP A 1 97 ? -32.192 -8.766 32.721 1.00 94.38 97 ASP A CA 1
ATOM 740 C C . ASP A 1 97 ? -33.668 -8.646 33.113 1.00 94.38 97 ASP A C 1
ATOM 742 O O . ASP A 1 97 ? -34.342 -7.721 32.655 1.00 94.38 97 ASP A O 1
ATOM 746 N N . THR A 1 98 ? -34.152 -9.503 34.016 1.00 94.25 98 THR A N 1
ATOM 747 C CA . THR A 1 98 ? -35.535 -9.471 34.506 1.00 94.25 98 THR A CA 1
ATOM 748 C C . THR A 1 98 ? -35.840 -8.151 35.200 1.00 94.25 98 THR A C 1
ATOM 750 O O . THR A 1 98 ? -36.849 -7.516 34.895 1.00 94.25 98 THR A O 1
ATOM 753 N N . PHE A 1 99 ? -34.940 -7.678 36.070 1.00 94.62 99 PHE A N 1
ATOM 754 C CA . PHE A 1 99 ? -35.101 -6.397 36.754 1.00 94.62 99 PHE A CA 1
ATOM 755 C C . PHE A 1 99 ? -35.254 -5.241 35.757 1.00 94.62 99 PHE A C 1
ATOM 757 O O . PHE A 1 99 ? -36.187 -4.442 35.863 1.00 94.62 99 PHE A O 1
ATOM 764 N N . PHE A 1 100 ? -34.358 -5.139 34.770 1.00 94.50 100 PHE A N 1
ATOM 765 C CA . PHE A 1 100 ? -34.436 -4.065 33.782 1.00 94.50 100 PHE A CA 1
ATOM 766 C C . PHE A 1 100 ? -35.639 -4.217 32.854 1.00 94.50 100 PHE A C 1
ATOM 768 O O . PHE A 1 100 ? -36.264 -3.209 32.532 1.00 94.50 100 PHE A O 1
ATOM 775 N N . ARG A 1 101 ? -36.020 -5.440 32.481 1.00 94.81 101 ARG A N 1
ATOM 776 C CA . ARG A 1 101 ? -37.207 -5.709 31.659 1.00 94.81 101 ARG A CA 1
ATOM 777 C C . ARG A 1 101 ? -38.479 -5.251 32.370 1.00 94.81 101 ARG A C 1
ATOM 779 O O . ARG A 1 101 ? -39.301 -4.541 31.791 1.00 94.81 101 ARG A O 1
ATOM 786 N N . GLU A 1 102 ? -38.610 -5.566 33.657 1.00 93.25 102 GLU A N 1
ATOM 787 C CA . GLU A 1 102 ? -39.744 -5.139 34.477 1.00 93.25 102 GLU A CA 1
ATOM 788 C C . GLU A 1 102 ? -39.806 -3.625 34.675 1.00 93.25 102 GLU A C 1
ATOM 790 O O . GLU A 1 102 ? -40.905 -3.061 34.698 1.00 93.25 102 GLU A O 1
ATOM 795 N N . LYS A 1 103 ? -38.651 -2.975 34.854 1.00 92.50 103 LYS A N 1
ATOM 796 C CA . LYS A 1 103 ? -38.568 -1.547 35.175 1.00 92.50 103 LYS A CA 1
ATOM 797 C C . LYS A 1 103 ? -38.628 -0.639 33.949 1.00 92.50 103 LYS A C 1
ATOM 799 O O . LYS A 1 103 ? -39.298 0.388 34.010 1.00 92.50 103 LYS A O 1
ATOM 804 N N . LEU A 1 104 ? -37.981 -1.025 32.851 1.00 92.44 104 LEU A N 1
ATOM 805 C CA . LEU A 1 104 ? -37.958 -0.260 31.602 1.00 92.44 104 LEU A CA 1
ATOM 806 C C . LEU A 1 104 ? -39.154 -0.567 30.694 1.00 92.44 104 LEU A C 1
ATOM 808 O O . LEU A 1 104 ? -39.468 0.261 29.847 1.00 92.44 104 LEU A O 1
ATOM 812 N N . LYS A 1 105 ? -39.829 -1.716 30.870 1.00 92.56 105 LYS A N 1
ATOM 813 C CA . LYS A 1 105 ? -40.936 -2.174 30.004 1.00 92.56 105 LYS A CA 1
ATOM 814 C C . LYS A 1 105 ? -40.535 -2.283 28.524 1.00 92.56 105 LYS A C 1
ATOM 816 O O . LYS A 1 105 ? -41.327 -1.988 27.636 1.00 92.56 105 LYS A O 1
ATOM 821 N N . VAL A 1 106 ? -39.295 -2.701 28.280 1.00 94.06 106 VAL A N 1
ATOM 822 C CA . VAL A 1 106 ? -38.690 -2.911 26.957 1.00 94.06 106 VAL A CA 1
ATOM 823 C C . VAL A 1 106 ? -37.992 -4.270 26.967 1.00 94.06 106 VAL A C 1
ATOM 825 O O . VAL A 1 106 ? -37.587 -4.738 28.033 1.00 94.06 106 VAL A O 1
ATOM 828 N N . ASP A 1 107 ? -37.839 -4.898 25.802 1.00 94.94 107 ASP A N 1
ATOM 829 C CA . ASP A 1 107 ? -37.080 -6.141 25.673 1.00 94.94 107 ASP A CA 1
ATOM 830 C C . ASP A 1 107 ? -35.614 -5.927 26.061 1.00 94.94 107 ASP A C 1
ATOM 832 O O . ASP A 1 107 ? -34.941 -5.025 25.557 1.00 94.94 107 ASP A O 1
ATOM 836 N N . VAL A 1 108 ? -35.122 -6.764 26.975 1.00 95.56 108 VAL A N 1
ATOM 837 C CA . VAL A 1 108 ? -33.749 -6.722 27.489 1.00 95.56 108 VAL A CA 1
ATOM 838 C C . VAL A 1 108 ? -33.074 -8.051 27.194 1.00 95.56 108 VAL A C 1
ATOM 840 O O . VAL A 1 108 ? -33.529 -9.075 27.698 1.00 95.56 108 VAL A O 1
ATOM 843 N N . ASP A 1 109 ? -31.977 -8.021 26.443 1.00 93.56 109 ASP A N 1
ATOM 844 C CA . ASP A 1 109 ? -31.160 -9.198 26.130 1.00 93.56 109 ASP A CA 1
ATOM 845 C C . ASP A 1 109 ? -29.675 -8.920 26.362 1.00 93.56 109 ASP A C 1
ATOM 847 O O . ASP A 1 109 ? -29.259 -7.776 26.529 1.00 93.56 109 ASP A O 1
ATOM 851 N N . TYR A 1 110 ? -28.846 -9.959 26.340 1.00 92.00 110 TYR A N 1
ATOM 852 C CA . TYR A 1 110 ? -27.395 -9.817 26.434 1.00 92.00 110 TYR A CA 1
ATOM 853 C C . TYR A 1 110 ? -26.765 -9.528 25.068 1.00 92.00 110 TYR A C 1
ATOM 855 O O . TYR A 1 110 ? -27.096 -10.161 24.062 1.00 92.00 110 TYR A O 1
ATOM 863 N N . LEU A 1 111 ? -25.819 -8.587 25.024 1.00 92.19 111 LEU A N 1
ATOM 864 C CA . LEU A 1 111 ? -25.000 -8.353 23.839 1.00 92.19 111 LEU A CA 1
ATOM 865 C C . LEU A 1 111 ? -23.991 -9.493 23.692 1.00 92.19 111 LEU A C 1
ATOM 867 O O . LEU A 1 111 ? -23.005 -9.548 24.423 1.00 92.19 111 LEU A O 1
ATOM 871 N N . ASN A 1 112 ? -24.201 -10.362 22.707 1.00 90.50 112 ASN A N 1
ATOM 872 C CA . ASN A 1 112 ? -23.198 -11.336 22.295 1.00 90.50 112 ASN A CA 1
ATOM 873 C C . ASN A 1 112 ? -22.330 -10.742 21.162 1.00 90.50 112 ASN A C 1
ATOM 875 O O . ASN A 1 112 ? -22.822 -10.594 20.039 1.00 90.50 112 ASN A O 1
ATOM 879 N N . PRO A 1 113 ? -21.046 -10.408 21.403 1.00 90.56 113 PRO A N 1
ATOM 880 C CA . PRO A 1 113 ? -20.177 -9.847 20.369 1.00 90.56 113 PRO A CA 1
ATOM 881 C C . PRO A 1 113 ? -19.711 -10.893 19.340 1.00 90.56 113 PRO A C 1
ATOM 883 O O . PRO A 1 113 ? -19.187 -10.523 18.290 1.00 90.56 113 PRO A O 1
ATOM 886 N N . PHE A 1 114 ? -19.922 -12.187 19.599 1.00 90.06 114 PHE A N 1
ATOM 887 C CA . PHE A 1 114 ? -19.473 -13.297 18.755 1.00 90.06 114 PHE A CA 1
ATOM 888 C C . PHE A 1 114 ? -20.537 -13.818 17.780 1.00 90.06 114 PHE A C 1
ATOM 890 O O . PHE A 1 114 ? -20.286 -14.794 17.081 1.00 90.06 114 PHE A O 1
ATOM 897 N N . VAL A 1 115 ? -21.697 -13.157 17.658 1.00 88.31 115 VAL A N 1
ATOM 898 C CA . VAL A 1 115 ? -22.770 -13.575 16.723 1.00 88.31 115 VAL A CA 1
ATOM 899 C C . VAL A 1 115 ? -22.258 -13.715 15.285 1.00 88.31 115 VAL A C 1
ATOM 901 O O . VAL A 1 115 ? -22.604 -14.670 14.601 1.00 88.31 115 VAL A O 1
ATOM 904 N N . ASN A 1 116 ? -21.396 -12.792 14.849 1.00 87.31 116 ASN A N 1
ATOM 905 C CA . ASN A 1 116 ? -20.812 -12.777 13.503 1.00 87.31 116 ASN A CA 1
ATOM 906 C C . ASN A 1 116 ? -19.280 -12.891 13.524 1.00 87.31 116 ASN A C 1
ATOM 908 O O . ASN A 1 116 ? -18.613 -12.516 12.560 1.00 87.31 116 ASN A O 1
ATOM 912 N N . VAL A 1 117 ? -18.702 -13.347 14.638 1.00 89.06 117 VAL A N 1
ATOM 913 C CA . VAL A 1 117 ? -17.249 -13.423 14.817 1.00 89.06 117 VAL A CA 1
ATOM 914 C C . VAL A 1 117 ? -16.883 -14.798 15.344 1.00 89.06 117 VAL A C 1
ATOM 916 O O . VAL A 1 117 ? -17.230 -15.167 16.460 1.00 89.06 117 VAL A O 1
ATOM 919 N N . THR A 1 118 ? -16.136 -15.550 14.544 1.00 89.00 118 THR A N 1
ATOM 920 C CA . THR A 1 118 ? -15.649 -16.876 14.926 1.00 89.00 118 THR A CA 1
ATOM 921 C C . THR A 1 118 ? -14.439 -16.772 15.847 1.00 89.00 118 THR A C 1
ATOM 923 O O . THR A 1 118 ? -13.493 -16.032 15.562 1.00 89.00 118 THR A O 1
ATOM 926 N N . VAL A 1 119 ? -14.425 -17.575 16.909 1.00 88.38 119 VAL A N 1
ATOM 927 C CA . VAL A 1 119 ? -13.259 -17.721 17.786 1.00 88.38 119 VAL A CA 1
ATOM 928 C C . VAL A 1 119 ? -12.193 -18.550 17.062 1.00 88.38 119 VAL A C 1
ATOM 930 O O . VAL A 1 119 ? -12.435 -19.687 16.668 1.00 88.38 119 VAL A O 1
ATOM 933 N N . GLY A 1 120 ? -11.012 -17.969 16.839 1.00 87.44 120 GLY A N 1
ATOM 934 C CA . GLY A 1 120 ? -9.909 -18.662 16.165 1.00 87.44 120 GLY A CA 1
ATOM 935 C C . GLY A 1 120 ? -9.279 -19.747 17.044 1.00 87.44 120 GLY A C 1
ATOM 936 O O . GLY A 1 120 ? -9.184 -19.579 18.255 1.00 87.44 120 GLY A O 1
ATOM 937 N N . GLY A 1 121 ? -8.751 -20.817 16.438 1.00 85.69 121 GLY A N 1
ATOM 938 C CA . GLY A 1 121 ? -8.277 -22.022 17.149 1.00 85.69 121 GLY A CA 1
ATOM 939 C C . GLY A 1 121 ? -7.087 -21.858 18.109 1.00 85.69 121 GLY A C 1
ATOM 940 O O . GLY A 1 121 ? -6.670 -22.827 18.728 1.00 85.69 121 GLY A O 1
ATOM 941 N N . ARG A 1 122 ? -6.521 -20.652 18.247 1.00 88.69 122 ARG A N 1
ATOM 942 C CA . ARG A 1 122 ? -5.528 -20.337 19.294 1.00 88.69 122 ARG A CA 1
ATOM 943 C C . ARG A 1 122 ? -6.165 -19.898 20.614 1.00 88.69 122 ARG A C 1
ATOM 945 O O . ARG A 1 122 ? -5.472 -19.861 21.624 1.00 88.69 122 ARG A O 1
ATOM 952 N N . ALA A 1 123 ? -7.436 -19.508 20.595 1.00 86.56 123 ALA A N 1
ATOM 953 C CA . ALA A 1 123 ? -8.175 -19.098 21.778 1.00 86.56 123 ALA A CA 1
ATOM 954 C C . ALA A 1 123 ? -9.001 -20.275 22.314 1.00 86.56 123 ALA A C 1
ATOM 956 O O . ALA A 1 123 ? -9.532 -21.068 21.540 1.00 86.56 123 ALA A O 1
ATOM 957 N N . ASN A 1 124 ? -9.118 -20.380 23.640 1.00 90.12 124 ASN A N 1
ATOM 958 C CA . ASN A 1 124 ? -10.015 -21.347 24.268 1.00 90.12 124 ASN A CA 1
ATOM 959 C C . ASN A 1 124 ? -11.463 -20.835 24.134 1.00 90.12 124 ASN A C 1
ATOM 961 O O . ASN A 1 124 ? -11.803 -19.795 24.698 1.00 90.12 124 ASN A O 1
ATOM 965 N N . ALA A 1 125 ? -12.295 -21.562 23.386 1.00 88.62 125 ALA A N 1
ATOM 966 C CA . ALA A 1 125 ? -13.682 -21.186 23.124 1.00 88.62 125 ALA A CA 1
ATOM 967 C C . ALA A 1 125 ? -14.568 -21.196 24.383 1.00 88.62 125 ALA A C 1
ATOM 969 O O . ALA A 1 125 ? -15.453 -20.353 24.492 1.00 88.62 125 ALA A O 1
ATOM 970 N N . GLU A 1 126 ? -14.308 -22.087 25.343 1.00 89.50 126 GLU A N 1
ATOM 971 C CA . GLU A 1 126 ? -15.059 -22.185 26.603 1.00 89.50 126 GLU A CA 1
ATOM 972 C C . GLU A 1 126 ? -14.835 -20.930 27.447 1.00 89.50 126 GLU A C 1
ATOM 974 O O . GLU A 1 126 ? -15.791 -20.253 27.811 1.00 89.50 126 GLU A O 1
ATOM 979 N N . LYS A 1 127 ? -13.571 -20.531 27.639 1.00 89.25 127 LYS A N 1
ATOM 980 C CA . LYS A 1 127 ? -13.229 -19.295 28.367 1.00 89.25 127 LYS A CA 1
ATOM 981 C C . LYS A 1 127 ? -13.792 -18.044 27.698 1.00 89.25 127 LYS A C 1
ATOM 983 O O . LYS A 1 127 ? -14.236 -17.120 28.371 1.00 89.25 127 LYS A O 1
ATOM 988 N N . VAL A 1 128 ? -13.786 -18.004 26.365 1.00 88.94 128 VAL A N 1
ATOM 989 C CA . VAL A 1 128 ? -14.404 -16.902 25.612 1.00 88.94 128 VAL A CA 1
ATOM 990 C C . VAL A 1 128 ? -15.919 -16.877 25.824 1.00 88.94 128 VAL A C 1
ATOM 992 O O . VAL A 1 128 ? -16.492 -15.795 25.937 1.00 88.94 128 VAL A O 1
ATOM 995 N N . GLY A 1 129 ? -16.556 -18.047 25.905 1.00 86.12 129 GLY A N 1
ATOM 996 C CA . GLY A 1 129 ? -17.968 -18.189 26.245 1.00 86.12 129 GLY A CA 1
ATOM 997 C C . GLY A 1 129 ? -18.295 -17.771 27.681 1.00 86.12 129 GLY A C 1
ATOM 998 O O . GLY A 1 129 ? -19.358 -17.211 27.903 1.00 86.12 129 GLY A O 1
ATOM 999 N N . GLU A 1 130 ? -17.397 -17.970 28.644 1.00 86.88 130 GLU A N 1
ATOM 1000 C CA . GLU A 1 130 ? -17.582 -17.511 30.031 1.00 86.88 130 GLU A CA 1
ATOM 1001 C C . GLU A 1 130 ? -17.425 -15.987 30.163 1.00 86.88 130 GLU A C 1
ATOM 1003 O O . GLU A 1 130 ? -18.186 -15.326 30.872 1.00 86.88 130 GLU A O 1
ATOM 1008 N N . GLU A 1 131 ? -16.462 -15.402 29.447 1.00 85.88 131 GLU A N 1
ATOM 1009 C CA . GLU A 1 131 ? -16.102 -13.984 29.570 1.00 85.88 131 GLU A CA 1
ATOM 1010 C C . GLU A 1 131 ? -16.710 -13.084 28.478 1.00 85.88 131 GLU A C 1
ATOM 1012 O O . GLU A 1 131 ? -16.361 -11.903 28.385 1.00 85.88 131 GLU A O 1
ATOM 1017 N N . PHE A 1 132 ? -17.638 -13.590 27.653 1.00 86.62 132 PHE A N 1
ATOM 1018 C CA . PHE A 1 132 ? -18.096 -12.890 26.440 1.00 86.62 132 PHE A CA 1
ATOM 1019 C C . PHE A 1 132 ? -18.600 -11.461 26.693 1.00 86.62 132 PHE A C 1
ATOM 1021 O O . PHE A 1 132 ? -18.395 -10.570 25.865 1.00 86.62 132 PHE A O 1
ATOM 1028 N N . PHE A 1 133 ? -19.209 -11.224 27.857 1.00 86.31 133 PHE A N 1
ATOM 1029 C CA . PHE A 1 133 ? -19.761 -9.936 28.280 1.00 86.31 133 PHE A CA 1
ATOM 1030 C C . PHE A 1 133 ? -18.711 -8.820 28.369 1.00 86.31 133 PHE A C 1
ATOM 1032 O O . PHE A 1 133 ? -19.059 -7.647 28.239 1.00 86.31 133 PHE A O 1
ATOM 1039 N N . GLY A 1 134 ? -17.444 -9.165 28.621 1.00 87.25 134 GLY A N 1
ATOM 1040 C CA . GLY A 1 134 ? -16.321 -8.227 28.725 1.00 87.25 134 GLY A CA 1
ATOM 1041 C C . GLY A 1 134 ? -15.484 -8.107 27.451 1.00 87.25 134 GLY A C 1
ATOM 1042 O O . GLY A 1 134 ? -14.516 -7.355 27.422 1.00 87.25 134 GLY A O 1
ATOM 1043 N N . LEU A 1 135 ? -15.829 -8.849 26.396 1.00 90.75 135 LEU A N 1
ATOM 1044 C CA . LEU A 1 135 ? -15.040 -8.903 25.161 1.00 90.75 135 LEU A CA 1
ATOM 1045 C C . LEU A 1 135 ? -15.595 -8.000 24.052 1.00 90.75 135 LEU A C 1
ATOM 1047 O O . LEU A 1 135 ? -15.008 -7.928 22.971 1.00 90.75 135 LEU A O 1
ATOM 1051 N N . GLY A 1 136 ? -16.682 -7.269 24.317 1.00 90.81 136 GLY A N 1
ATOM 1052 C CA . GLY A 1 136 ? -17.323 -6.373 23.354 1.00 90.81 136 GLY A CA 1
ATOM 1053 C C . GLY A 1 136 ? -16.375 -5.318 22.779 1.00 90.81 136 GLY A C 1
ATOM 1054 O O . GLY A 1 136 ? -16.288 -5.181 21.556 1.00 90.81 136 GLY A O 1
ATOM 1055 N N . GLU A 1 137 ? -15.607 -4.608 23.619 1.00 90.44 137 GLU A N 1
ATOM 1056 C CA . GLU A 1 137 ? -14.681 -3.582 23.120 1.00 90.44 137 GLU A CA 1
ATOM 1057 C C . GLU A 1 137 ? -13.522 -4.189 22.322 1.00 90.44 137 GLU A C 1
ATOM 1059 O O . GLU A 1 137 ? -13.124 -3.646 21.289 1.00 90.44 137 GLU A O 1
ATOM 1064 N N . VAL A 1 138 ? -12.998 -5.336 22.766 1.00 90.50 138 VAL A N 1
ATOM 1065 C CA . VAL A 1 138 ? -11.887 -6.033 22.098 1.00 90.50 138 VAL A CA 1
ATOM 1066 C C . VAL A 1 138 ? -12.311 -6.506 20.710 1.00 90.50 138 VAL A C 1
ATOM 1068 O O . VAL A 1 138 ? -11.590 -6.276 19.734 1.00 90.50 138 VAL A O 1
ATOM 1071 N N . VAL A 1 139 ? -13.498 -7.109 20.601 1.00 91.12 139 VAL A N 1
ATOM 1072 C CA . VAL A 1 139 ? -14.074 -7.524 19.317 1.00 91.12 139 VAL A CA 1
ATOM 1073 C C . VAL A 1 139 ? -14.315 -6.307 18.420 1.00 91.12 139 VAL A C 1
ATOM 1075 O O . VAL A 1 139 ? -13.925 -6.329 17.254 1.00 91.12 139 VAL A O 1
ATOM 1078 N N . GLY A 1 140 ? -14.856 -5.208 18.955 1.00 90.50 140 GLY A N 1
ATOM 1079 C CA . GLY A 1 140 ? -15.051 -3.964 18.204 1.00 90.50 140 GLY A CA 1
ATOM 1080 C C . GLY A 1 140 ? -13.747 -3.373 17.646 1.00 90.50 140 GLY A C 1
ATOM 1081 O O . GLY A 1 140 ? -13.679 -3.002 16.471 1.00 90.50 140 GLY A O 1
ATOM 1082 N N . LEU A 1 141 ? -12.677 -3.342 18.447 1.00 90.25 141 LEU A N 1
ATOM 1083 C CA . LEU A 1 141 ? -11.350 -2.889 18.011 1.00 90.25 141 LEU A CA 1
ATOM 1084 C C . LEU A 1 141 ? -10.732 -3.811 16.952 1.00 90.25 141 LEU A C 1
ATOM 1086 O O . LEU A 1 141 ? -10.064 -3.331 16.032 1.00 90.25 141 LEU A O 1
ATOM 1090 N N . ALA A 1 142 ? -10.956 -5.121 17.062 1.00 90.00 142 ALA A N 1
ATOM 1091 C CA . ALA A 1 142 ? -10.516 -6.081 16.057 1.00 90.00 142 ALA A CA 1
ATOM 1092 C C . ALA A 1 142 ? -11.258 -5.873 14.727 1.00 90.00 142 ALA A C 1
ATOM 1094 O O . ALA A 1 142 ? -10.616 -5.787 13.677 1.00 90.00 142 ALA A O 1
ATOM 1095 N N . LEU A 1 143 ? -12.585 -5.708 14.767 1.00 89.88 143 LEU A N 1
ATOM 1096 C CA . LEU A 1 143 ? -13.410 -5.443 13.584 1.00 89.88 143 LEU A CA 1
ATOM 1097 C C . LEU A 1 143 ? -13.007 -4.143 12.887 1.00 89.88 143 LEU A C 1
ATOM 1099 O O . LEU A 1 143 ? -12.891 -4.132 11.663 1.00 89.88 143 LEU A O 1
ATOM 1103 N N . ARG A 1 144 ? -12.673 -3.095 13.651 1.00 89.81 144 ARG A N 1
ATOM 1104 C CA . ARG A 1 144 ? -12.163 -1.828 13.107 1.00 89.81 144 ARG A CA 1
ATOM 1105 C C . ARG A 1 144 ? -10.928 -1.997 12.221 1.00 89.81 144 ARG A C 1
ATOM 1107 O O . ARG A 1 144 ? -10.719 -1.225 11.292 1.00 89.81 144 ARG A O 1
ATOM 1114 N N . ARG A 1 145 ? -10.069 -2.974 12.516 1.00 86.75 145 ARG A N 1
ATOM 1115 C CA . ARG A 1 145 ? -8.864 -3.234 11.717 1.00 86.75 145 ARG A CA 1
ATOM 1116 C C . ARG A 1 145 ? -9.159 -4.051 10.458 1.00 86.75 145 ARG A C 1
ATOM 1118 O O . ARG A 1 145 ? -8.404 -3.945 9.493 1.00 86.75 145 ARG A O 1
ATOM 1125 N N . SER A 1 146 ? -10.186 -4.892 10.503 1.00 86.31 146 SER A N 1
ATOM 1126 C CA . SER A 1 146 ? -10.460 -5.896 9.473 1.00 86.31 146 SER A CA 1
ATOM 1127 C C . SER A 1 146 ? -11.489 -5.441 8.440 1.00 86.31 146 SER A C 1
ATOM 1129 O O . SER A 1 146 ? -11.448 -5.915 7.309 1.00 86.31 146 SER A O 1
ATOM 1131 N N . ILE A 1 147 ? -12.411 -4.551 8.814 1.00 86.12 147 ILE A N 1
ATOM 1132 C CA . ILE A 1 147 ? -13.571 -4.162 8.001 1.00 86.12 147 ILE A CA 1
ATOM 1133 C C . ILE A 1 147 ? -13.621 -2.632 7.887 1.00 86.12 147 ILE A C 1
ATOM 1135 O O . ILE A 1 147 ? -13.310 -1.947 8.865 1.00 86.12 147 ILE A O 1
ATOM 1139 N N . PRO A 1 148 ? -14.025 -2.067 6.732 1.00 83.31 148 PRO A N 1
ATOM 1140 C CA . PRO A 1 148 ? -14.314 -0.641 6.631 1.00 83.31 148 PRO A CA 1
ATOM 1141 C C . PRO A 1 148 ? -15.460 -0.257 7.577 1.00 83.31 148 PRO A C 1
ATOM 1143 O O . PRO A 1 148 ? -16.602 -0.683 7.406 1.00 83.31 148 PRO A O 1
ATOM 1146 N N . CYS A 1 149 ? -15.155 0.552 8.591 1.00 83.69 149 CYS A N 1
ATOM 1147 C CA . CYS A 1 149 ? -16.161 1.102 9.493 1.00 83.69 149 CYS A CA 1
ATOM 1148 C C . CYS A 1 149 ? -16.811 2.350 8.873 1.00 83.69 149 CYS A C 1
ATOM 1150 O O . CYS A 1 149 ? -16.081 3.216 8.390 1.00 83.69 149 CYS A O 1
ATOM 1152 N N . PRO A 1 150 ? -18.148 2.509 8.944 1.00 83.25 150 PRO A N 1
ATOM 1153 C CA . PRO A 1 150 ? -18.835 3.705 8.443 1.00 83.25 150 PRO A CA 1
ATOM 1154 C C . PRO A 1 150 ? -18.355 5.004 9.101 1.00 83.25 150 PRO A C 1
ATOM 1156 O O . PRO A 1 150 ? -18.347 6.060 8.478 1.00 83.25 150 PRO A O 1
ATOM 1159 N N . VAL A 1 151 ? -17.949 4.916 10.369 1.00 84.56 151 VAL A N 1
ATOM 1160 C CA . VAL A 1 151 ? -17.386 6.026 11.135 1.00 84.56 151 VAL A CA 1
ATOM 1161 C C . VAL A 1 151 ? -16.045 5.579 11.694 1.00 84.56 151 VAL A C 1
ATOM 1163 O O . VAL A 1 151 ? -15.982 4.665 12.517 1.00 84.56 151 VAL A O 1
ATOM 1166 N N . GLU A 1 152 ? -14.967 6.233 11.263 1.00 83.94 152 GLU A N 1
ATOM 1167 C CA . GLU A 1 152 ? -13.627 5.992 11.787 1.00 83.94 152 GLU A CA 1
ATOM 1168 C C . GLU A 1 152 ? -13.076 7.247 12.472 1.00 83.94 152 GLU A C 1
ATOM 1170 O O . GLU A 1 152 ? -12.759 8.245 11.831 1.00 83.94 152 GLU A O 1
ATOM 1175 N N . ILE A 1 153 ? -12.909 7.173 13.795 1.00 86.38 153 ILE A N 1
ATOM 1176 C CA . ILE A 1 153 ? -12.278 8.236 14.584 1.00 86.38 153 ILE A CA 1
ATOM 1177 C C . ILE A 1 153 ? -10.870 7.787 14.966 1.00 86.38 153 ILE A C 1
ATOM 1179 O O . ILE A 1 153 ? -10.681 6.809 15.697 1.00 86.38 153 ILE A O 1
ATOM 1183 N N . ASN A 1 154 ? -9.852 8.485 14.467 1.00 85.50 154 ASN A N 1
ATOM 1184 C CA . ASN A 1 154 ? -8.456 8.252 14.824 1.00 85.50 154 ASN A CA 1
ATOM 1185 C C . ASN A 1 154 ? -7.887 9.485 15.531 1.00 85.50 154 ASN A C 1
ATOM 1187 O O . ASN A 1 154 ? -7.728 10.534 14.920 1.00 85.50 154 ASN A O 1
ATOM 1191 N N . LEU A 1 155 ? -7.562 9.332 16.815 1.00 90.69 155 LEU A N 1
ATOM 1192 C CA . LEU A 1 155 ? -7.002 10.399 17.651 1.00 90.69 155 LEU A CA 1
ATOM 1193 C C . LEU A 1 155 ? -5.471 10.504 17.537 1.00 90.69 155 LEU A C 1
ATOM 1195 O O . LEU A 1 155 ? -4.847 11.293 18.241 1.00 90.69 155 LEU A O 1
ATOM 1199 N N . MET A 1 156 ? -4.841 9.691 16.683 1.00 88.75 156 MET A N 1
ATOM 1200 C CA . MET A 1 156 ? -3.403 9.771 16.452 1.00 88.75 156 MET A CA 1
ATOM 1201 C C . MET A 1 156 ? -3.065 11.075 15.716 1.00 88.75 156 MET A C 1
ATOM 1203 O O . MET A 1 156 ? -3.657 11.347 14.670 1.00 88.75 156 MET A O 1
ATOM 1207 N N . PRO A 1 157 ? -2.086 11.860 16.199 1.00 91.50 157 PRO A N 1
ATOM 1208 C CA . PRO A 1 157 ? -1.721 13.104 15.545 1.00 91.50 157 PRO A CA 1
ATOM 1209 C C . PRO A 1 157 ? -1.164 12.832 14.133 1.00 91.50 157 PRO A C 1
ATOM 1211 O O . PRO A 1 157 ? -0.503 11.808 13.901 1.00 91.50 157 PRO A O 1
ATOM 1214 N N . PRO A 1 158 ? -1.420 13.735 13.168 1.00 87.25 158 PRO A N 1
ATOM 1215 C CA . PRO A 1 158 ? -1.172 13.480 11.748 1.00 87.25 158 PRO 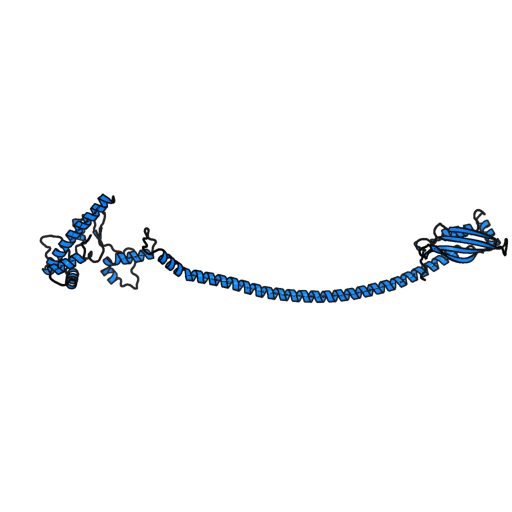A CA 1
ATOM 1216 C C . PRO A 1 158 ? 0.308 13.223 11.432 1.00 87.25 158 PRO A C 1
ATOM 1218 O O . PRO A 1 158 ? 0.624 12.408 10.565 1.00 87.25 158 PRO A O 1
ATOM 1221 N N . ASN A 1 159 ? 1.226 13.836 12.182 1.00 88.12 159 ASN A N 1
ATOM 1222 C CA . ASN A 1 159 ? 2.669 13.611 12.064 1.00 88.12 159 ASN A CA 1
ATOM 1223 C C . ASN A 1 159 ? 3.074 12.151 12.364 1.00 88.12 159 ASN A C 1
ATOM 1225 O O . ASN A 1 159 ? 3.925 11.581 11.678 1.00 88.12 159 ASN A O 1
ATOM 1229 N N . LEU A 1 160 ? 2.444 11.510 13.353 1.00 87.50 160 LEU A N 1
ATOM 1230 C CA . LEU A 1 160 ? 2.699 10.109 13.686 1.00 87.50 160 LEU A CA 1
ATOM 1231 C C . LEU A 1 160 ? 2.068 9.163 12.662 1.00 87.50 160 LEU A C 1
ATOM 1233 O O . LEU A 1 160 ? 2.695 8.164 12.292 1.00 87.50 160 LEU A O 1
ATOM 1237 N N . VAL A 1 161 ? 0.874 9.493 12.159 1.00 87.62 161 VAL A N 1
ATOM 1238 C CA . VAL A 1 161 ? 0.216 8.717 11.097 1.00 87.62 161 VAL A CA 1
ATOM 1239 C C . VAL A 1 161 ? 1.083 8.705 9.838 1.00 87.62 161 VAL A C 1
ATOM 1241 O O . VAL A 1 161 ? 1.393 7.625 9.332 1.00 87.62 161 VAL A O 1
ATOM 1244 N N . GLN A 1 162 ? 1.560 9.872 9.393 1.00 86.00 162 GLN A N 1
ATOM 1245 C CA . GLN A 1 162 ? 2.426 9.998 8.216 1.00 86.00 162 GLN A CA 1
ATOM 1246 C C . GLN A 1 162 ? 3.733 9.218 8.368 1.00 86.00 162 GLN A C 1
ATOM 1248 O O . GLN A 1 162 ? 4.142 8.500 7.456 1.00 86.00 162 GLN A O 1
ATOM 1253 N N . ARG A 1 163 ? 4.374 9.285 9.541 1.00 87.19 163 ARG A N 1
ATOM 1254 C CA . ARG A 1 163 ? 5.603 8.525 9.812 1.00 87.19 163 ARG A CA 1
ATOM 1255 C C . ARG A 1 163 ? 5.361 7.016 9.755 1.00 87.19 163 ARG A C 1
ATOM 1257 O O . ARG A 1 163 ? 6.193 6.274 9.229 1.00 87.19 163 ARG A O 1
ATOM 1264 N N . LYS A 1 164 ? 4.212 6.552 10.255 1.00 84.19 164 LYS A N 1
ATOM 1265 C CA . LYS A 1 164 ? 3.817 5.137 10.219 1.00 84.19 164 LYS A CA 1
ATOM 1266 C C . LYS A 1 164 ? 3.499 4.671 8.796 1.00 84.19 164 LYS A C 1
ATOM 1268 O O . LYS A 1 164 ? 3.947 3.593 8.402 1.00 84.19 164 LYS A O 1
ATOM 1273 N N . THR A 1 165 ? 2.774 5.468 8.008 1.00 86.75 165 THR A N 1
ATOM 1274 C CA . THR A 1 165 ? 2.477 5.150 6.602 1.00 86.75 165 THR A CA 1
ATOM 1275 C C . THR A 1 165 ? 3.729 5.199 5.739 1.00 86.75 165 THR A C 1
ATOM 1277 O O . THR A 1 165 ? 3.920 4.313 4.912 1.00 86.75 165 THR A O 1
ATOM 1280 N N . PHE A 1 166 ? 4.615 6.171 5.966 1.00 89.00 166 PHE A N 1
ATOM 1281 C CA . PHE A 1 166 ? 5.894 6.265 5.268 1.00 89.00 166 PHE A CA 1
ATOM 1282 C C . PHE A 1 166 ? 6.751 5.034 5.552 1.00 89.00 166 PHE A C 1
ATOM 1284 O O . PHE A 1 166 ? 7.192 4.373 4.618 1.00 89.00 166 PHE A O 1
ATOM 1291 N N . ARG A 1 167 ? 6.886 4.637 6.826 1.00 89.06 167 ARG A N 1
ATOM 1292 C CA . ARG A 1 167 ? 7.637 3.432 7.209 1.00 89.06 167 ARG A CA 1
ATOM 1293 C C . ARG A 1 167 ? 7.080 2.155 6.572 1.00 89.06 167 ARG A C 1
ATOM 1295 O O . ARG A 1 167 ? 7.858 1.297 6.178 1.00 89.06 167 ARG A O 1
ATOM 1302 N N . ARG A 1 168 ? 5.756 2.044 6.407 1.00 86.94 168 ARG A N 1
ATOM 1303 C CA . ARG A 1 168 ? 5.130 0.940 5.651 1.00 86.94 168 ARG A CA 1
ATOM 1304 C C . ARG A 1 168 ? 5.441 0.975 4.150 1.00 86.94 168 ARG A C 1
ATOM 1306 O O . ARG A 1 168 ? 5.414 -0.074 3.519 1.00 86.94 168 ARG A O 1
ATOM 1313 N N . ARG A 1 169 ? 5.724 2.151 3.582 1.00 90.88 169 ARG A N 1
ATOM 1314 C CA . ARG A 1 169 ? 6.036 2.340 2.155 1.00 90.88 169 ARG A CA 1
ATOM 1315 C C . ARG A 1 169 ? 7.527 2.218 1.821 1.00 90.88 169 ARG A C 1
ATOM 1317 O O . ARG A 1 169 ? 7.845 1.956 0.668 1.00 90.88 169 ARG A O 1
ATOM 1324 N N . ILE A 1 170 ? 8.428 2.331 2.804 1.00 91.25 170 ILE A N 1
ATOM 1325 C CA . ILE A 1 170 ? 9.885 2.135 2.639 1.00 91.25 170 ILE A CA 1
ATOM 1326 C C . ILE A 1 170 ? 10.255 0.895 1.797 1.00 91.25 170 ILE A C 1
ATOM 1328 O O . ILE A 1 170 ? 11.044 1.063 0.868 1.00 91.25 170 ILE A O 1
ATOM 1332 N N . PRO A 1 171 ? 9.710 -0.320 2.031 1.00 91.56 171 PRO A N 1
ATOM 1333 C CA . PRO A 1 171 ? 10.086 -1.485 1.223 1.00 91.56 171 PRO A CA 1
ATOM 1334 C C . PRO A 1 171 ? 9.713 -1.338 -0.259 1.00 91.56 171 PRO A C 1
ATOM 1336 O O . PRO A 1 171 ? 10.466 -1.782 -1.120 1.00 91.56 171 PRO A O 1
ATOM 1339 N N . PHE A 1 172 ? 8.604 -0.662 -0.577 1.00 93.06 172 PHE A N 1
ATOM 1340 C CA . PHE A 1 172 ? 8.206 -0.404 -1.964 1.00 93.06 172 PHE A CA 1
ATOM 1341 C C . PHE A 1 172 ? 9.152 0.582 -2.654 1.00 93.06 172 PHE A C 1
ATOM 1343 O O . PHE A 1 172 ? 9.509 0.375 -3.810 1.00 93.06 172 PHE A O 1
ATOM 1350 N N . PHE A 1 173 ? 9.611 1.615 -1.941 1.00 92.44 173 PHE A N 1
ATOM 1351 C CA . PHE A 1 173 ? 10.641 2.518 -2.462 1.00 92.44 173 PHE A CA 1
ATOM 1352 C C . PHE A 1 173 ? 11.972 1.792 -2.688 1.00 92.44 173 PHE A C 1
ATOM 1354 O O . PHE A 1 173 ? 12.614 2.014 -3.711 1.00 92.44 173 PHE A O 1
ATOM 1361 N N . GLY A 1 174 ? 12.352 0.885 -1.783 1.00 94.25 174 GLY A N 1
ATOM 1362 C CA . GLY A 1 174 ? 13.525 0.028 -1.961 1.00 94.25 174 GLY A CA 1
ATOM 1363 C C . GLY A 1 174 ? 13.420 -0.855 -3.207 1.00 94.25 174 GLY A C 1
ATOM 1364 O O . GLY A 1 174 ? 14.348 -0.895 -4.011 1.00 94.25 174 GLY A O 1
ATOM 1365 N N . ALA A 1 175 ? 12.267 -1.499 -3.417 1.00 95.38 175 ALA A N 1
ATOM 1366 C CA . ALA A 1 175 ? 12.011 -2.310 -4.606 1.00 95.38 175 ALA A CA 1
ATOM 1367 C C . ALA A 1 175 ? 12.044 -1.480 -5.903 1.00 95.38 175 ALA A C 1
ATOM 1369 O O . ALA A 1 175 ? 12.656 -1.899 -6.883 1.00 95.38 175 ALA A O 1
ATOM 1370 N N . ALA A 1 176 ? 11.444 -0.285 -5.904 1.00 95.56 176 ALA A N 1
ATOM 1371 C CA . ALA A 1 176 ? 11.467 0.617 -7.055 1.00 95.56 176 ALA A CA 1
ATOM 1372 C C . ALA A 1 176 ? 12.891 1.093 -7.392 1.00 95.56 176 ALA A C 1
ATOM 1374 O O . ALA A 1 176 ? 13.282 1.084 -8.558 1.00 95.56 176 ALA A O 1
ATOM 1375 N N . ALA A 1 177 ? 13.689 1.452 -6.381 1.00 96.12 177 ALA A N 1
ATOM 1376 C CA . ALA A 1 177 ? 15.088 1.830 -6.570 1.00 96.12 177 ALA A CA 1
ATOM 1377 C C . ALA A 1 177 ? 15.922 0.668 -7.138 1.00 96.12 177 ALA A C 1
ATOM 1379 O O . ALA A 1 177 ? 16.697 0.865 -8.072 1.00 96.12 177 ALA A O 1
ATOM 1380 N N . ALA A 1 178 ? 15.722 -0.554 -6.633 1.00 96.94 178 ALA A N 1
ATOM 1381 C CA . ALA A 1 178 ? 16.387 -1.747 -7.153 1.00 96.94 178 ALA A CA 1
ATOM 1382 C C . ALA A 1 178 ? 16.007 -2.033 -8.616 1.00 96.94 178 ALA A C 1
ATOM 1384 O O . ALA A 1 178 ? 16.882 -2.335 -9.426 1.00 96.94 178 ALA A O 1
ATOM 1385 N N . ALA A 1 179 ? 14.730 -1.883 -8.979 1.00 96.50 179 ALA A N 1
ATOM 1386 C CA . ALA A 1 179 ? 14.271 -2.039 -10.359 1.00 96.50 179 ALA A CA 1
ATOM 1387 C C . ALA A 1 179 ? 14.912 -1.004 -11.303 1.00 96.50 179 ALA A C 1
ATOM 1389 O O . ALA A 1 179 ? 15.338 -1.353 -12.402 1.00 96.50 179 ALA A O 1
ATOM 1390 N N . LEU A 1 180 ? 15.042 0.250 -10.856 1.00 97.19 180 LEU A N 1
ATOM 1391 C CA . LEU A 1 180 ? 15.727 1.314 -11.599 1.00 97.19 180 LEU A CA 1
ATOM 1392 C C . LEU A 1 180 ? 17.208 0.991 -11.828 1.00 97.19 180 LEU A C 1
ATOM 1394 O O . LEU A 1 180 ? 17.704 1.118 -12.947 1.00 97.19 180 LEU A O 1
ATOM 1398 N N . LEU A 1 181 ? 17.905 0.520 -10.791 1.00 97.31 181 LEU A N 1
ATOM 1399 C CA . LEU A 1 181 ? 19.307 0.112 -10.899 1.00 97.31 181 LEU A CA 1
ATOM 1400 C C . LEU A 1 181 ? 19.480 -1.093 -11.830 1.00 97.31 181 LEU A C 1
ATOM 1402 O O . LEU A 1 181 ? 20.408 -1.105 -12.636 1.00 97.31 181 LEU A O 1
ATOM 1406 N N . LEU A 1 182 ? 18.572 -2.071 -11.780 1.00 97.69 182 LEU A N 1
ATOM 1407 C CA . LEU A 1 182 ? 18.574 -3.210 -12.701 1.00 97.69 182 LEU A CA 1
ATOM 1408 C C . LEU A 1 182 ? 18.347 -2.779 -14.153 1.00 97.69 182 LEU A C 1
ATOM 1410 O O . LEU A 1 182 ? 19.031 -3.280 -15.042 1.00 97.69 182 LEU A O 1
ATOM 1414 N N . ALA A 1 183 ? 17.441 -1.832 -14.403 1.00 96.81 183 ALA A N 1
ATOM 1415 C CA . ALA A 1 183 ? 17.206 -1.298 -15.742 1.00 96.81 183 ALA A CA 1
ATOM 1416 C C . ALA A 1 183 ? 18.441 -0.559 -16.288 1.00 96.81 183 ALA A C 1
ATOM 1418 O O . ALA A 1 183 ? 18.852 -0.799 -17.425 1.00 9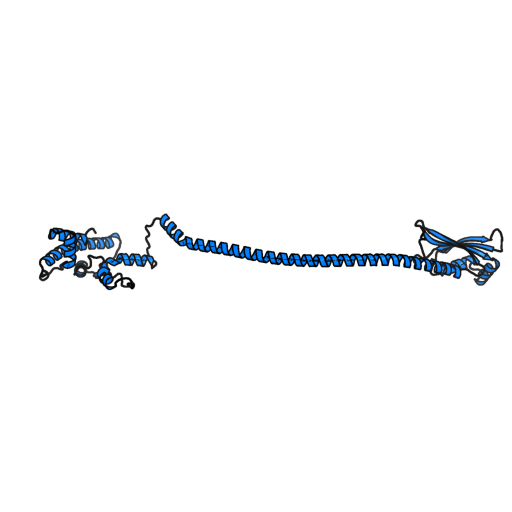6.81 183 ALA A O 1
ATOM 1419 N N . LEU A 1 184 ? 19.080 0.283 -15.467 1.00 97.12 184 LEU A N 1
ATOM 1420 C CA . LEU A 1 184 ? 20.324 0.973 -15.829 1.00 97.12 184 LEU A CA 1
ATOM 1421 C C . LEU A 1 184 ? 21.477 -0.004 -16.082 1.00 97.12 184 LEU A C 1
ATOM 1423 O O . LEU A 1 184 ? 22.243 0.171 -17.035 1.00 97.12 184 LEU A O 1
ATOM 1427 N N . PHE A 1 185 ? 21.582 -1.049 -15.258 1.00 97.06 185 PHE A N 1
ATOM 1428 C CA . PHE A 1 185 ? 22.577 -2.102 -15.423 1.00 97.06 185 PHE A CA 1
ATOM 1429 C C . PHE A 1 185 ? 22.354 -2.879 -16.725 1.00 97.06 185 PHE A C 1
ATOM 1431 O O . PHE A 1 185 ? 23.285 -3.024 -17.515 1.00 97.06 185 PHE A O 1
ATOM 1438 N N . ALA A 1 186 ? 21.121 -3.315 -16.996 1.00 96.94 186 ALA A N 1
ATOM 1439 C CA . ALA A 1 186 ? 20.770 -4.024 -18.223 1.00 96.94 186 ALA A CA 1
ATOM 1440 C C . ALA A 1 186 ? 21.031 -3.170 -19.476 1.00 96.94 186 ALA A C 1
ATOM 1442 O O . ALA A 1 186 ? 21.605 -3.667 -20.446 1.00 96.94 186 ALA A O 1
ATOM 1443 N N . GLY A 1 187 ? 20.679 -1.880 -19.439 1.00 95.50 187 GLY A N 1
ATOM 1444 C CA . GLY A 1 187 ? 20.952 -0.935 -20.524 1.00 95.50 187 GLY A CA 1
ATOM 1445 C C . GLY A 1 187 ? 22.449 -0.763 -20.790 1.00 95.50 187 GLY A C 1
ATOM 1446 O O . GLY A 1 187 ? 22.896 -0.918 -21.926 1.00 95.50 187 GLY A O 1
ATOM 1447 N N . SER A 1 188 ? 23.237 -0.528 -19.737 1.00 95.06 188 SER A N 1
ATOM 1448 C CA . SER A 1 188 ? 24.701 -0.404 -19.833 1.00 95.06 188 SER A CA 1
ATOM 1449 C C . SER A 1 188 ? 25.357 -1.686 -20.351 1.00 95.06 188 SER A C 1
ATOM 1451 O O . SER A 1 188 ? 26.227 -1.642 -21.221 1.00 95.06 188 SER A O 1
ATOM 1453 N N . PHE A 1 189 ? 24.910 -2.844 -19.860 1.00 96.31 189 PHE A N 1
ATOM 1454 C CA . PHE A 1 189 ? 25.409 -4.146 -20.290 1.00 96.31 189 PHE A CA 1
ATOM 1455 C C . PHE A 1 189 ? 25.115 -4.404 -21.774 1.00 96.31 189 PHE A C 1
ATOM 1457 O O . PHE A 1 189 ? 26.003 -4.806 -22.530 1.00 96.31 189 PHE A O 1
ATOM 1464 N N . HIS A 1 190 ? 23.891 -4.113 -22.220 1.00 95.38 190 HIS A N 1
ATOM 1465 C CA . HIS A 1 190 ? 23.495 -4.260 -23.617 1.00 95.38 190 HIS A CA 1
ATOM 1466 C C . HIS A 1 190 ? 24.260 -3.303 -24.544 1.00 95.38 190 HIS A C 1
ATOM 1468 O O . HIS A 1 190 ? 24.770 -3.736 -25.578 1.00 95.38 190 HIS A O 1
ATOM 1474 N N . ALA A 1 191 ? 24.412 -2.033 -24.155 1.00 94.38 191 ALA A N 1
ATOM 1475 C CA . ALA A 1 191 ? 25.203 -1.055 -24.901 1.00 94.38 191 ALA A CA 1
ATOM 1476 C C . ALA A 1 191 ? 26.673 -1.492 -25.033 1.00 94.38 191 ALA A C 1
ATOM 1478 O O . ALA A 1 191 ? 27.243 -1.416 -26.120 1.00 94.38 191 ALA A O 1
ATOM 1479 N N . GLY A 1 192 ? 27.268 -2.037 -23.965 1.00 93.75 192 GLY A N 1
ATOM 1480 C CA . GLY A 1 192 ? 28.628 -2.581 -23.999 1.00 93.75 192 GLY A CA 1
ATOM 1481 C C . GLY A 1 192 ? 28.780 -3.771 -24.955 1.00 93.75 192 GLY A C 1
ATOM 1482 O O . GLY A 1 192 ? 29.756 -3.850 -25.704 1.00 93.75 192 GLY A O 1
ATOM 1483 N N . LEU A 1 193 ? 27.803 -4.684 -24.982 1.00 93.62 193 LEU A N 1
ATOM 1484 C CA . LEU A 1 193 ? 27.781 -5.793 -25.943 1.00 93.62 193 LEU A CA 1
ATOM 1485 C C . LEU A 1 193 ? 27.632 -5.303 -27.390 1.00 93.62 193 LEU A C 1
ATOM 1487 O O . LEU A 1 193 ? 28.305 -5.825 -28.281 1.00 93.62 193 LEU A O 1
ATOM 1491 N N . GLN A 1 194 ? 26.777 -4.306 -27.632 1.00 91.38 194 GLN A N 1
ATOM 1492 C CA . GLN A 1 194 ? 26.597 -3.717 -28.960 1.00 91.38 194 GLN A CA 1
ATOM 1493 C C . GLN A 1 194 ? 27.847 -2.977 -29.438 1.00 91.38 194 GLN A C 1
ATOM 1495 O O . GLN A 1 194 ? 28.277 -3.204 -30.566 1.00 91.38 194 GLN A O 1
ATOM 1500 N N . ALA A 1 195 ? 28.486 -2.179 -28.580 1.00 93.94 195 ALA A N 1
ATOM 1501 C CA . ALA A 1 195 ? 29.725 -1.476 -28.909 1.00 93.94 195 ALA A CA 1
ATOM 1502 C C . ALA A 1 195 ? 30.820 -2.449 -29.376 1.00 93.94 195 ALA A C 1
ATOM 1504 O O . ALA A 1 195 ? 31.436 -2.235 -30.417 1.00 93.94 195 ALA A O 1
ATOM 1505 N N . ARG A 1 196 ? 30.984 -3.589 -28.688 1.00 93.25 196 ARG A N 1
ATOM 1506 C CA . ARG A 1 196 ? 31.929 -4.644 -29.099 1.00 93.25 196 ARG A CA 1
ATOM 1507 C C . ARG A 1 196 ? 31.593 -5.258 -30.461 1.00 93.25 196 ARG A C 1
ATOM 1509 O O . ARG A 1 196 ? 32.501 -5.626 -31.202 1.00 93.25 196 ARG A O 1
ATOM 1516 N N . ARG A 1 197 ? 30.307 -5.406 -30.801 1.00 91.06 197 ARG A N 1
ATOM 1517 C CA . ARG A 1 197 ? 29.885 -5.904 -32.124 1.00 91.06 197 ARG A CA 1
ATOM 1518 C C . ARG A 1 197 ? 30.160 -4.879 -33.218 1.00 91.06 197 ARG A C 1
ATOM 1520 O O . ARG A 1 197 ? 30.669 -5.262 -34.265 1.00 91.06 197 ARG A O 1
ATOM 1527 N N . HIS A 1 198 ? 29.858 -3.607 -32.965 1.00 90.31 198 HIS A N 1
ATOM 1528 C CA . HIS A 1 198 ? 30.129 -2.526 -33.909 1.00 90.31 198 HIS A CA 1
ATOM 1529 C C . HIS A 1 198 ? 31.623 -2.352 -34.161 1.00 90.31 198 HIS A C 1
ATOM 1531 O O . HIS A 1 198 ? 32.011 -2.227 -35.314 1.00 90.31 198 HIS A O 1
ATOM 1537 N N . GLN A 1 199 ? 32.456 -2.454 -33.124 1.00 92.12 199 GLN A N 1
ATOM 1538 C CA . GLN A 1 199 ? 33.908 -2.388 -33.277 1.00 92.12 199 GLN A CA 1
ATOM 1539 C C . GLN A 1 199 ? 34.429 -3.514 -34.184 1.00 92.12 199 GLN A C 1
ATOM 1541 O O . GLN A 1 199 ? 35.110 -3.245 -35.162 1.00 92.12 199 GLN A O 1
ATOM 1546 N N . ARG A 1 200 ? 33.978 -4.761 -33.979 1.00 91.31 200 ARG A N 1
ATOM 1547 C CA . ARG A 1 200 ? 34.331 -5.883 -34.874 1.00 91.31 200 ARG A CA 1
ATOM 1548 C C . ARG A 1 200 ? 33.868 -5.685 -36.319 1.00 91.31 200 ARG A C 1
ATOM 1550 O O . ARG A 1 200 ? 34.524 -6.155 -37.244 1.00 91.31 200 ARG A O 1
ATOM 1557 N N . GLN A 1 201 ? 32.711 -5.054 -36.522 1.00 91.31 201 GLN A N 1
ATOM 1558 C CA . GLN A 1 201 ? 32.222 -4.736 -37.865 1.00 91.31 201 GLN A CA 1
ATOM 1559 C C . GLN A 1 201 ? 33.059 -3.635 -38.518 1.00 91.31 201 GLN A C 1
ATOM 1561 O O . GLN A 1 201 ? 33.358 -3.750 -39.702 1.00 91.31 201 GLN A O 1
ATOM 1566 N N . GLN A 1 202 ? 33.441 -2.604 -37.760 1.00 90.44 202 GLN A N 1
ATOM 1567 C CA . GLN A 1 202 ? 34.324 -1.538 -38.230 1.00 90.44 202 GLN A CA 1
ATOM 1568 C C . GLN A 1 202 ? 35.685 -2.102 -38.631 1.00 90.44 202 GLN A C 1
ATOM 1570 O O . GLN A 1 202 ? 36.084 -1.886 -39.769 1.00 90.44 202 GLN A O 1
ATOM 1575 N N . ASP A 1 203 ? 36.309 -2.920 -37.779 1.00 91.38 203 ASP A N 1
ATOM 1576 C CA . ASP A 1 203 ? 37.592 -3.569 -38.077 1.00 91.38 203 ASP A CA 1
ATOM 1577 C C . ASP A 1 203 ? 37.511 -4.385 -39.384 1.00 91.38 203 ASP A C 1
ATOM 1579 O O . ASP A 1 203 ? 38.333 -4.233 -40.285 1.00 91.38 203 ASP A O 1
ATOM 1583 N N . GLY A 1 204 ? 36.452 -5.188 -39.557 1.00 92.31 204 GLY A N 1
ATOM 1584 C CA . GLY A 1 204 ? 36.258 -5.979 -40.777 1.00 92.31 204 GLY A CA 1
ATOM 1585 C C . GLY A 1 204 ? 35.970 -5.148 -42.037 1.00 92.31 204 GLY A C 1
ATOM 1586 O O . GLY A 1 204 ? 36.326 -5.560 -43.144 1.00 92.31 204 GLY A O 1
ATOM 1587 N N . VAL A 1 205 ? 35.317 -3.990 -41.903 1.00 92.81 205 VAL A N 1
ATOM 1588 C CA . VAL A 1 205 ? 35.096 -3.053 -43.017 1.00 92.81 205 VAL A CA 1
ATOM 1589 C C . VAL A 1 205 ? 36.387 -2.315 -43.361 1.00 92.81 205 VAL A C 1
ATOM 1591 O O . VAL A 1 205 ? 36.686 -2.176 -44.545 1.00 92.81 205 VAL A O 1
ATOM 1594 N N . GLU A 1 206 ? 37.165 -1.889 -42.366 1.00 94.50 206 GLU A N 1
ATOM 1595 C CA . GLU A 1 206 ? 38.478 -1.273 -42.570 1.00 94.50 206 GLU A CA 1
ATOM 1596 C C . GLU A 1 206 ? 39.438 -2.227 -43.282 1.00 94.50 206 GLU A C 1
ATOM 1598 O O . GLU A 1 206 ? 40.096 -1.824 -44.241 1.00 94.50 206 GLU A O 1
ATOM 1603 N N . ASP A 1 207 ? 39.461 -3.505 -42.899 1.00 92.88 207 ASP A N 1
ATOM 1604 C CA . ASP A 1 207 ? 40.281 -4.517 -43.567 1.00 92.88 207 ASP A CA 1
ATOM 1605 C C . ASP A 1 207 ? 39.882 -4.701 -45.039 1.00 92.88 207 ASP A C 1
ATOM 1607 O O . ASP A 1 207 ? 40.738 -4.722 -45.928 1.00 92.88 207 ASP A O 1
ATOM 1611 N N . ARG A 1 208 ? 38.575 -4.765 -45.332 1.00 92.44 208 ARG A N 1
ATOM 1612 C CA . ARG A 1 208 ? 38.075 -4.816 -46.718 1.00 92.44 208 ARG A CA 1
ATOM 1613 C C . ARG A 1 208 ? 38.416 -3.548 -47.494 1.00 92.44 208 ARG A C 1
ATOM 1615 O O . ARG A 1 208 ? 38.772 -3.632 -48.668 1.00 92.44 208 ARG A O 1
ATOM 1622 N N . LEU A 1 209 ? 38.316 -2.382 -46.856 1.00 94.19 209 LEU A N 1
ATOM 1623 C CA . LEU A 1 209 ? 38.657 -1.105 -47.473 1.00 94.19 209 LEU A CA 1
ATOM 1624 C C . LEU A 1 209 ? 40.143 -1.064 -47.839 1.00 94.19 209 LEU A C 1
ATOM 1626 O O . LEU A 1 209 ? 40.467 -0.687 -48.963 1.00 94.19 209 LEU A O 1
ATOM 1630 N N . ARG A 1 210 ? 41.029 -1.527 -46.946 1.00 92.94 210 ARG A N 1
ATOM 1631 C CA . ARG A 1 210 ? 42.470 -1.647 -47.213 1.00 92.94 210 ARG A CA 1
ATOM 1632 C C . ARG A 1 210 ? 42.746 -2.573 -48.395 1.00 92.94 210 ARG A C 1
ATOM 1634 O O . ARG A 1 210 ? 43.465 -2.180 -49.306 1.00 92.94 210 ARG A O 1
ATOM 1641 N N . GLN A 1 211 ? 42.124 -3.755 -48.437 1.00 92.62 211 GLN A N 1
ATOM 1642 C CA . GLN A 1 211 ? 42.286 -4.691 -49.560 1.00 92.62 211 GLN A CA 1
ATOM 1643 C C . GLN A 1 211 ? 41.857 -4.076 -50.900 1.00 92.62 211 GLN A C 1
ATOM 1645 O O . GLN A 1 211 ? 42.569 -4.190 -51.899 1.00 92.62 211 GLN A O 1
ATOM 1650 N N . LEU A 1 212 ? 40.713 -3.386 -50.926 1.00 92.38 212 LEU A N 1
ATOM 1651 C CA . LEU A 1 212 ? 40.220 -2.715 -52.129 1.00 92.38 212 LEU A CA 1
ATOM 1652 C C . LEU A 1 212 ? 41.091 -1.522 -52.532 1.00 92.38 212 LEU A C 1
ATOM 1654 O O . LEU A 1 212 ? 41.291 -1.301 -53.725 1.00 92.38 212 LEU A O 1
ATOM 1658 N N . GLN A 1 213 ? 41.628 -0.767 -51.571 1.00 94.06 213 GLN A N 1
ATOM 1659 C CA . GLN A 1 213 ? 42.577 0.315 -51.836 1.00 94.06 213 GLN A CA 1
ATOM 1660 C C . GLN A 1 213 ? 43.859 -0.224 -52.474 1.00 94.06 213 GLN A C 1
ATOM 1662 O O . GLN A 1 213 ? 44.256 0.277 -53.521 1.00 94.06 213 GLN A O 1
ATOM 1667 N N . THR A 1 214 ? 44.442 -1.300 -51.936 1.00 92.75 214 THR A N 1
ATOM 1668 C CA . THR A 1 214 ? 45.620 -1.946 -52.539 1.00 92.75 214 THR A CA 1
ATOM 1669 C C . THR A 1 214 ? 45.328 -2.452 -53.955 1.00 92.75 214 THR A C 1
ATOM 1671 O O . THR A 1 214 ? 46.125 -2.234 -54.867 1.00 92.75 214 THR A O 1
ATOM 1674 N N . GLY A 1 215 ? 44.162 -3.073 -54.176 1.00 91.56 215 GLY A N 1
ATOM 1675 C CA . GLY A 1 215 ? 43.733 -3.499 -55.512 1.00 91.56 215 GLY A CA 1
ATOM 1676 C C . GLY A 1 215 ? 43.540 -2.326 -56.481 1.00 91.56 215 GLY A C 1
ATOM 1677 O O . GLY A 1 215 ? 43.960 -2.400 -57.636 1.00 91.56 215 GLY A O 1
ATOM 1678 N N . ARG A 1 216 ? 42.960 -1.214 -56.011 1.00 93.69 216 ARG A N 1
ATOM 1679 C CA . ARG A 1 216 ? 42.793 0.018 -56.794 1.00 93.69 216 ARG A CA 1
ATOM 1680 C C . ARG A 1 216 ? 44.136 0.635 -57.169 1.00 93.69 216 ARG A C 1
ATOM 1682 O O . ARG A 1 216 ? 44.297 1.041 -58.314 1.00 93.69 216 ARG A O 1
ATOM 1689 N N . GLU A 1 217 ? 45.087 0.693 -56.242 1.00 92.88 217 GLU A N 1
ATOM 1690 C CA . GLU A 1 217 ? 46.439 1.184 -56.518 1.00 92.88 217 GLU A CA 1
ATOM 1691 C C . GLU A 1 217 ? 47.156 0.312 -57.553 1.00 92.88 217 GLU A C 1
ATOM 1693 O O . GLU A 1 217 ? 47.778 0.845 -58.469 1.00 92.88 217 GLU A O 1
ATOM 1698 N N . ALA A 1 218 ? 47.037 -1.016 -57.456 1.00 92.25 218 ALA A N 1
ATOM 1699 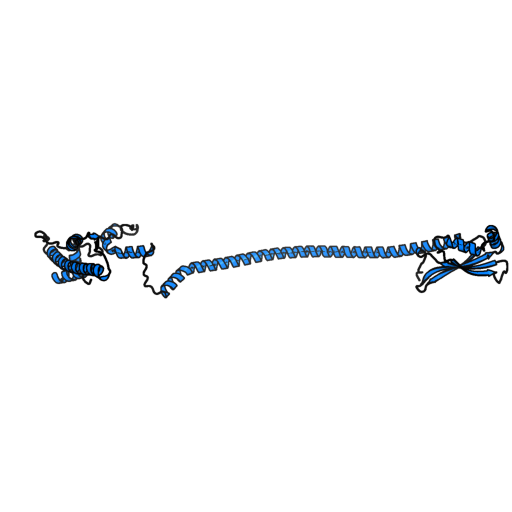C CA . ALA A 1 218 ? 47.605 -1.934 -58.442 1.00 92.25 218 ALA A CA 1
ATOM 1700 C C . ALA A 1 218 ? 46.991 -1.722 -59.837 1.00 92.25 218 ALA A C 1
ATOM 1702 O O . ALA A 1 218 ? 47.723 -1.571 -60.814 1.00 92.25 218 ALA A O 1
ATOM 1703 N N . LEU A 1 219 ? 45.660 -1.615 -59.927 1.00 91.81 219 LEU A N 1
ATOM 1704 C CA . LEU A 1 219 ? 44.962 -1.316 -61.184 1.00 91.81 219 LEU A CA 1
ATOM 1705 C C . LEU A 1 219 ? 45.342 0.054 -61.753 1.00 91.81 219 LEU A C 1
ATOM 1707 O O . LEU A 1 219 ? 45.470 0.195 -62.966 1.00 91.81 219 LEU A O 1
ATOM 1711 N N . GLN A 1 220 ? 45.531 1.065 -60.903 1.00 93.75 220 GLN A N 1
ATOM 1712 C CA . GLN A 1 220 ? 45.975 2.387 -61.343 1.00 93.75 220 GLN A CA 1
ATOM 1713 C C . GLN A 1 220 ? 47.392 2.354 -61.915 1.00 93.75 220 GLN A C 1
ATOM 1715 O O . GLN A 1 220 ? 47.626 2.993 -62.938 1.00 93.75 220 GLN A O 1
ATOM 1720 N N . ARG A 1 221 ? 48.316 1.597 -61.309 1.00 92.25 221 ARG A N 1
ATOM 1721 C CA . ARG A 1 221 ? 49.669 1.406 -61.859 1.00 92.25 221 ARG A CA 1
ATOM 1722 C C . ARG A 1 221 ? 49.619 0.729 -63.226 1.00 92.25 221 ARG A C 1
ATOM 1724 O O . ARG A 1 221 ? 50.262 1.206 -64.154 1.00 92.25 221 ARG A O 1
ATOM 1731 N N . GLU A 1 222 ? 48.810 -0.317 -63.365 1.00 91.19 222 GLU A N 1
ATOM 1732 C CA . GLU A 1 222 ? 48.660 -1.033 -64.636 1.00 91.19 222 GLU A CA 1
ATOM 1733 C C . GLU A 1 222 ? 48.020 -0.150 -65.718 1.00 91.19 222 GLU A C 1
ATOM 1735 O O . GLU A 1 222 ? 48.476 -0.115 -66.859 1.00 91.19 222 GLU A O 1
ATOM 1740 N N . ALA A 1 223 ? 46.999 0.634 -65.357 1.00 92.19 223 ALA A N 1
ATOM 1741 C CA . ALA A 1 223 ? 46.378 1.597 -66.262 1.00 92.19 223 ALA A CA 1
ATOM 1742 C C . ALA A 1 223 ? 47.371 2.682 -66.709 1.00 92.19 223 ALA A C 1
ATOM 1744 O O . ALA A 1 223 ? 47.424 3.002 -67.893 1.00 92.19 223 ALA A O 1
ATOM 1745 N N . GLN A 1 224 ? 48.197 3.203 -65.795 1.00 92.56 224 GLN A N 1
ATOM 1746 C CA . GLN A 1 224 ? 49.255 4.162 -66.127 1.00 92.56 224 GLN A CA 1
ATOM 1747 C C . GLN A 1 224 ? 50.327 3.552 -67.037 1.00 92.56 224 GLN A C 1
ATOM 1749 O O . GLN A 1 224 ? 50.759 4.214 -67.980 1.00 92.56 224 GLN A O 1
ATOM 1754 N N . ALA A 1 225 ? 50.731 2.300 -66.798 1.00 91.00 225 ALA A N 1
ATOM 1755 C CA . ALA A 1 225 ? 51.678 1.585 -67.654 1.00 91.00 225 ALA A CA 1
ATOM 1756 C C . ALA A 1 225 ? 51.109 1.376 -69.067 1.00 91.00 225 ALA A C 1
ATOM 1758 O O . ALA A 1 225 ? 51.775 1.684 -70.057 1.00 91.00 225 ALA A O 1
ATOM 1759 N N . ARG A 1 226 ? 49.845 0.941 -69.166 1.00 91.62 226 ARG A N 1
ATOM 1760 C CA . ARG A 1 226 ? 49.120 0.820 -70.438 1.00 91.62 226 ARG A CA 1
ATOM 1761 C C . ARG A 1 226 ? 49.029 2.161 -71.164 1.00 91.62 226 ARG A C 1
ATOM 1763 O O . ARG A 1 226 ? 49.287 2.217 -72.361 1.00 91.62 226 ARG A O 1
ATOM 1770 N N . ASP A 1 227 ? 48.664 3.232 -70.467 1.00 90.94 227 ASP A N 1
ATOM 1771 C CA . ASP A 1 227 ? 48.543 4.562 -71.070 1.00 90.94 227 ASP A CA 1
ATOM 1772 C C . ASP A 1 227 ? 49.911 5.102 -71.524 1.00 90.94 227 ASP A C 1
ATOM 1774 O O . ASP A 1 227 ? 49.992 5.786 -72.542 1.00 90.94 227 ASP A O 1
ATOM 1778 N N . GLY A 1 228 ? 50.995 4.755 -70.819 1.00 90.56 228 GLY A N 1
ATOM 1779 C CA . GLY A 1 228 ? 52.368 5.015 -71.255 1.00 90.56 228 GLY A CA 1
ATOM 1780 C C . GLY A 1 228 ? 52.712 4.302 -72.565 1.00 90.56 228 GLY A C 1
ATOM 1781 O O . GLY A 1 228 ? 53.155 4.950 -73.511 1.00 90.56 228 GLY A O 1
ATOM 1782 N N . LEU A 1 229 ? 52.425 3.000 -72.650 1.00 89.19 229 LEU A N 1
ATOM 1783 C CA . LEU A 1 229 ? 52.613 2.197 -73.866 1.00 89.19 229 LEU A CA 1
ATOM 1784 C C . LEU A 1 229 ? 51.777 2.713 -75.044 1.00 89.19 229 LEU A C 1
ATOM 1786 O O . LEU A 1 229 ? 52.268 2.777 -76.167 1.00 89.19 229 LEU A O 1
ATOM 1790 N N . LEU A 1 230 ? 50.522 3.107 -74.806 1.00 90.12 230 LEU A N 1
ATOM 1791 C CA . LEU A 1 230 ? 49.668 3.683 -75.848 1.00 90.12 230 LEU A CA 1
ATOM 1792 C C . LEU A 1 230 ? 50.253 4.986 -76.402 1.00 90.12 230 LEU A C 1
ATOM 1794 O O . LEU A 1 230 ? 50.289 5.154 -77.616 1.00 90.12 230 LEU A O 1
ATOM 1798 N N . ARG A 1 231 ? 50.785 5.867 -75.543 1.00 87.44 231 ARG A N 1
ATOM 1799 C CA . ARG A 1 231 ? 51.466 7.092 -75.999 1.00 87.44 231 ARG A CA 1
ATOM 1800 C C . ARG A 1 231 ? 52.703 6.784 -76.837 1.00 87.44 231 ARG A C 1
ATOM 1802 O O . ARG A 1 231 ? 52.936 7.458 -77.834 1.00 87.44 231 ARG A O 1
ATOM 1809 N N . GLU A 1 232 ? 53.484 5.780 -76.449 1.00 87.56 232 GLU A N 1
ATOM 1810 C CA . GLU A 1 232 ? 54.651 5.345 -77.221 1.00 87.56 232 GLU A CA 1
ATOM 1811 C C . GLU A 1 232 ? 54.232 4.817 -78.605 1.00 87.56 232 GLU A C 1
ATOM 1813 O O . GLU A 1 232 ? 54.793 5.211 -79.629 1.00 87.56 232 GLU A O 1
ATOM 1818 N N . LEU A 1 233 ? 53.170 4.005 -78.661 1.00 86.88 233 LEU A N 1
ATOM 1819 C CA . LEU A 1 233 ? 52.582 3.519 -79.912 1.00 86.88 233 LEU A CA 1
ATOM 1820 C C . LEU A 1 233 ? 52.036 4.645 -80.797 1.00 86.88 233 LEU A C 1
ATOM 1822 O O . LEU A 1 233 ? 52.190 4.576 -82.018 1.00 86.88 233 LEU A O 1
ATOM 1826 N N . ASP A 1 234 ? 51.421 5.674 -80.217 1.00 86.44 234 ASP A N 1
ATOM 1827 C CA . ASP A 1 234 ? 50.890 6.811 -80.971 1.00 86.44 234 ASP A CA 1
ATOM 1828 C C . ASP A 1 234 ? 52.006 7.625 -81.641 1.00 86.44 234 ASP A C 1
ATOM 1830 O O . ASP A 1 234 ? 51.837 8.064 -82.780 1.00 86.44 234 ASP A O 1
ATOM 1834 N N . VAL A 1 235 ? 53.184 7.744 -81.013 1.00 85.75 235 VAL A N 1
ATOM 1835 C CA . VAL A 1 235 ? 54.370 8.347 -81.652 1.00 85.75 235 VAL A CA 1
ATOM 1836 C C . VAL A 1 235 ? 54.798 7.535 -82.876 1.00 85.75 235 VAL A C 1
ATOM 1838 O O . VAL A 1 235 ? 55.027 8.103 -83.948 1.00 85.75 235 VAL A O 1
ATOM 1841 N N . TYR A 1 236 ? 54.862 6.204 -82.759 1.00 83.81 236 TYR A N 1
ATOM 1842 C CA . TYR A 1 236 ? 55.195 5.343 -83.896 1.00 83.81 236 TYR A CA 1
ATOM 1843 C C . TYR A 1 236 ? 54.151 5.428 -85.015 1.00 83.81 236 TYR A C 1
ATOM 1845 O O . TYR A 1 236 ? 54.519 5.522 -86.189 1.00 83.81 236 TYR A O 1
ATOM 1853 N N . ARG A 1 237 ? 52.856 5.439 -84.676 1.00 83.62 237 ARG A N 1
ATOM 1854 C CA . ARG A 1 237 ? 51.764 5.600 -85.649 1.00 83.62 237 ARG A CA 1
ATOM 1855 C C . ARG A 1 237 ? 51.856 6.931 -86.384 1.00 83.62 237 ARG A C 1
ATOM 1857 O O . ARG A 1 237 ? 51.820 6.927 -87.612 1.00 83.62 237 ARG A O 1
ATOM 1864 N N . ALA A 1 238 ? 52.063 8.032 -85.661 1.00 82.06 238 ALA A N 1
ATOM 1865 C CA . ALA A 1 238 ? 52.224 9.357 -86.252 1.00 82.06 238 ALA A CA 1
ATOM 1866 C C . ALA A 1 238 ? 53.421 9.409 -87.217 1.00 82.06 238 ALA A C 1
ATOM 1868 O O . ALA A 1 238 ? 53.315 9.965 -88.311 1.00 82.06 238 ALA A O 1
ATOM 1869 N N . LEU A 1 239 ? 54.546 8.775 -86.866 1.00 81.81 239 LEU A N 1
ATOM 1870 C CA . LEU A 1 239 ? 55.719 8.702 -87.741 1.00 81.81 239 LEU A CA 1
ATOM 1871 C C . LEU A 1 239 ? 55.438 7.904 -89.027 1.00 81.81 239 LEU A C 1
ATOM 1873 O O . LEU A 1 239 ? 55.829 8.325 -90.119 1.00 81.81 239 LEU A O 1
ATOM 1877 N N . VAL A 1 240 ? 54.767 6.753 -88.914 1.00 83.94 240 VAL A N 1
ATOM 1878 C CA . VAL A 1 240 ? 54.377 5.925 -90.071 1.00 83.94 240 VAL A CA 1
ATOM 1879 C C . VAL A 1 240 ? 53.407 6.681 -90.978 1.00 83.94 240 VAL A C 1
ATOM 1881 O O . VAL A 1 240 ? 53.569 6.667 -92.202 1.00 83.94 240 VAL A O 1
ATOM 1884 N N . GLU A 1 241 ? 52.435 7.379 -90.398 1.00 82.06 241 GLU A N 1
ATOM 1885 C CA . GLU A 1 241 ? 51.466 8.188 -91.133 1.00 82.06 241 GLU A CA 1
ATOM 1886 C C . GLU A 1 241 ? 52.150 9.343 -91.879 1.00 82.06 241 GLU A C 1
ATOM 1888 O O . GLU A 1 241 ? 51.962 9.486 -93.089 1.00 82.06 241 GLU A O 1
ATOM 1893 N N . GLN A 1 242 ? 53.047 10.086 -91.219 1.00 78.38 242 GLN A N 1
ATOM 1894 C CA . GLN A 1 242 ? 53.831 11.150 -91.856 1.00 78.38 242 GLN A CA 1
ATOM 1895 C C . GLN A 1 242 ? 54.692 10.636 -93.019 1.00 78.38 242 GLN A C 1
ATOM 1897 O O . GLN A 1 242 ? 54.707 11.247 -94.091 1.00 78.38 242 GLN A O 1
ATOM 1902 N N . ARG A 1 243 ? 55.382 9.497 -92.847 1.00 80.25 243 ARG A N 1
ATOM 1903 C CA . ARG A 1 243 ? 56.183 8.875 -93.919 1.00 80.25 243 ARG A CA 1
ATOM 1904 C C . ARG A 1 243 ? 55.320 8.447 -95.103 1.00 80.25 243 ARG A C 1
ATOM 1906 O O . ARG A 1 243 ? 55.691 8.678 -96.253 1.00 80.25 243 ARG A O 1
ATOM 1913 N N . THR A 1 244 ? 54.159 7.860 -94.827 1.00 83.56 244 THR A N 1
ATOM 1914 C CA . THR A 1 244 ? 53.217 7.418 -95.862 1.00 83.56 244 THR A CA 1
ATOM 1915 C C . THR A 1 244 ? 52.658 8.611 -96.637 1.00 83.56 244 THR A C 1
ATOM 1917 O O . THR A 1 244 ? 52.581 8.571 -97.865 1.00 83.56 244 THR A O 1
ATOM 1920 N N . LEU A 1 245 ? 52.316 9.701 -95.944 1.00 82.31 245 LEU A N 1
ATOM 1921 C CA . LEU A 1 245 ? 51.832 10.933 -96.566 1.00 82.31 245 LEU A CA 1
ATOM 1922 C C . LEU A 1 245 ? 52.906 11.613 -97.421 1.00 82.31 245 LEU A C 1
ATOM 1924 O O . LEU A 1 245 ? 52.596 12.073 -98.517 1.00 82.31 245 LEU A O 1
ATOM 1928 N N . LEU A 1 246 ? 54.170 11.626 -96.986 1.00 81.69 246 LEU A N 1
ATOM 1929 C CA . LEU A 1 246 ? 55.277 12.131 -97.805 1.00 81.69 246 LEU A CA 1
ATOM 1930 C C . LEU A 1 246 ? 55.412 11.347 -99.117 1.00 81.69 246 LEU A C 1
ATOM 1932 O O . LEU A 1 246 ? 55.484 11.951 -100.187 1.00 81.69 246 LEU A O 1
ATOM 1936 N N . ALA A 1 247 ? 55.407 10.013 -99.038 1.00 83.88 247 ALA A N 1
ATOM 1937 C CA . ALA A 1 247 ? 55.480 9.162 -100.221 1.00 83.88 247 ALA A CA 1
ATOM 1938 C C . ALA A 1 247 ? 54.308 9.433 -101.179 1.00 83.88 247 ALA A C 1
ATOM 1940 O O . ALA A 1 247 ? 54.526 9.621 -102.374 1.00 83.88 247 ALA A O 1
ATOM 1941 N N . LYS A 1 248 ? 53.080 9.544 -100.652 1.00 84.94 248 LYS A N 1
ATOM 1942 C CA . LYS A 1 248 ? 51.888 9.883 -101.445 1.00 84.94 248 LYS A CA 1
ATOM 1943 C C . LYS A 1 248 ? 52.005 11.249 -102.133 1.00 84.94 248 LYS A C 1
ATOM 1945 O O . LYS A 1 248 ? 51.694 11.341 -103.316 1.00 84.94 248 LYS A O 1
ATOM 1950 N N . ARG A 1 249 ? 52.499 12.286 -101.442 1.00 83.31 249 ARG A N 1
ATOM 1951 C CA . ARG A 1 249 ? 52.709 13.629 -102.024 1.00 83.31 249 ARG A CA 1
ATOM 1952 C C . ARG A 1 249 ? 53.696 13.592 -103.189 1.00 83.31 249 ARG A C 1
ATOM 1954 O O . ARG A 1 249 ? 53.405 14.134 -104.248 1.00 83.31 249 ARG A O 1
ATOM 1961 N N . LEU A 1 250 ? 54.844 12.933 -103.018 1.00 82.38 250 LEU A N 1
ATOM 1962 C CA . LEU A 1 250 ? 55.854 12.831 -104.078 1.00 82.38 250 LEU A CA 1
ATOM 1963 C C . LEU A 1 250 ? 55.349 12.032 -105.285 1.00 82.38 250 LEU A C 1
ATOM 1965 O O . LEU A 1 250 ? 55.628 12.410 -106.421 1.00 82.38 250 LEU A O 1
ATOM 1969 N N . VAL A 1 251 ? 54.576 10.966 -105.048 1.00 85.25 251 VAL A N 1
ATOM 1970 C CA . VAL A 1 251 ? 53.915 10.201 -106.115 1.00 85.25 251 VAL A CA 1
ATOM 1971 C C . VAL A 1 251 ? 52.910 11.073 -106.871 1.00 85.25 251 VAL A C 1
ATOM 1973 O O . VAL A 1 251 ? 52.972 11.114 -108.094 1.00 85.25 251 VAL A O 1
ATOM 1976 N N . ALA A 1 252 ? 52.065 11.839 -106.175 1.00 83.81 252 ALA A N 1
ATOM 1977 C CA . ALA A 1 252 ? 51.103 12.739 -106.817 1.00 83.81 252 ALA A CA 1
ATOM 1978 C C . ALA A 1 252 ? 51.781 13.840 -107.650 1.00 83.81 252 ALA A C 1
ATOM 1980 O O . ALA A 1 252 ? 51.320 14.160 -108.747 1.00 83.81 252 ALA A O 1
ATOM 1981 N N . VAL A 1 253 ? 52.905 14.389 -107.172 1.00 83.25 253 VAL A N 1
ATOM 1982 C CA . VAL A 1 253 ? 53.709 15.339 -107.954 1.00 83.25 253 VAL A CA 1
ATOM 1983 C C . VAL A 1 253 ? 54.272 14.655 -109.198 1.00 83.25 253 VAL A C 1
ATOM 1985 O O . VAL A 1 253 ? 54.086 15.175 -110.293 1.00 83.25 253 VAL A O 1
ATOM 1988 N N . ARG A 1 254 ? 54.904 13.481 -109.058 1.00 82.62 254 ARG A N 1
ATOM 1989 C CA . ARG A 1 254 ? 55.465 12.711 -110.182 1.00 82.62 254 ARG A CA 1
ATOM 1990 C C . ARG A 1 254 ? 54.411 12.404 -111.245 1.00 82.62 254 ARG A C 1
ATOM 1992 O O . ARG A 1 254 ? 54.665 12.650 -112.417 1.00 82.62 254 ARG A O 1
ATOM 1999 N N . ASP A 1 255 ? 53.255 11.887 -110.842 1.00 84.50 255 ASP A N 1
ATOM 2000 C CA . ASP A 1 255 ? 52.189 11.468 -111.761 1.00 84.50 255 ASP A CA 1
ATOM 2001 C C . ASP A 1 255 ? 51.551 12.664 -112.493 1.00 84.50 255 ASP A C 1
ATOM 2003 O O . ASP A 1 255 ? 50.936 12.504 -113.549 1.00 84.50 255 ASP A O 1
ATOM 2007 N N . SER A 1 256 ? 51.738 13.878 -111.968 1.00 83.12 256 SER A N 1
ATOM 2008 C CA . SER A 1 256 ? 51.279 15.107 -112.611 1.00 83.12 256 SER A CA 1
ATOM 2009 C C . SER A 1 256 ? 52.251 15.621 -113.680 1.00 83.12 256 SER A C 1
ATOM 2011 O O . SER A 1 256 ? 51.801 16.293 -114.606 1.00 83.12 256 SER A O 1
ATOM 2013 N N . VAL A 1 257 ? 53.553 15.300 -113.600 1.00 83.44 257 VAL A N 1
ATOM 2014 C CA . VAL A 1 257 ? 54.597 15.806 -114.518 1.00 83.44 257 VAL A CA 1
ATOM 2015 C C . VAL A 1 257 ? 54.390 15.263 -115.938 1.00 83.44 257 VAL A C 1
ATOM 2017 O O . VAL A 1 257 ? 54.178 14.069 -116.139 1.00 83.44 257 VAL A O 1
ATOM 2020 N N . LEU A 1 258 ? 54.450 16.149 -116.938 1.00 80.56 258 LEU A N 1
ATOM 2021 C CA . LEU A 1 258 ? 54.333 15.793 -118.358 1.00 80.56 258 LEU A CA 1
ATOM 2022 C C . LEU A 1 258 ? 55.672 15.302 -118.932 1.00 80.56 258 LEU A C 1
ATOM 2024 O O . LEU A 1 258 ? 56.746 15.608 -118.413 1.00 80.56 258 LEU A O 1
ATOM 2028 N N . GLU A 1 259 ? 55.620 14.560 -120.037 1.00 77.06 259 GLU A N 1
ATOM 2029 C CA . GLU A 1 259 ? 56.824 14.067 -120.710 1.00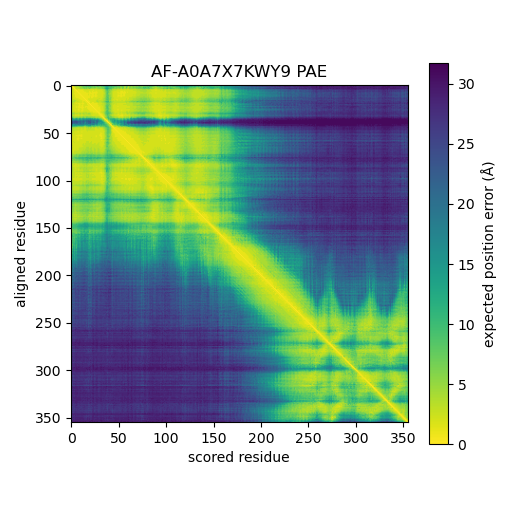 77.06 259 GLU A CA 1
ATOM 2030 C C . GLU A 1 259 ? 57.664 15.242 -121.250 1.00 77.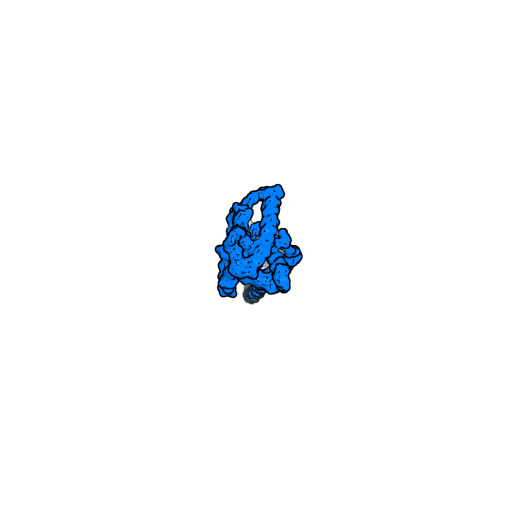06 259 GLU A C 1
ATOM 2032 O O . GLU A 1 259 ? 57.156 16.159 -121.891 1.00 77.06 259 GLU A O 1
ATOM 2037 N N . GLY A 1 260 ? 58.969 15.243 -120.968 1.00 75.25 260 GLY A N 1
ATOM 2038 C CA . GLY A 1 260 ? 59.863 16.353 -121.324 1.00 75.25 260 GLY A CA 1
ATOM 2039 C C . GLY A 1 260 ? 59.941 17.482 -120.289 1.00 75.25 260 GLY A C 1
ATOM 2040 O O . GLY A 1 260 ? 60.723 18.411 -120.495 1.00 75.25 260 GLY A O 1
ATOM 2041 N N . MET A 1 261 ? 59.205 17.391 -119.172 1.00 81.94 261 MET A N 1
ATOM 2042 C CA . MET A 1 261 ? 59.397 18.217 -117.973 1.00 81.94 261 MET A CA 1
ATOM 2043 C C . MET A 1 261 ? 60.223 17.463 -116.923 1.00 81.94 261 MET A C 1
ATOM 2045 O O . MET A 1 261 ? 60.076 16.256 -116.741 1.00 81.94 261 MET A O 1
ATOM 2049 N N . TRP A 1 262 ? 61.071 18.178 -116.188 1.00 84.00 262 TRP A N 1
ATOM 2050 C CA . TRP A 1 262 ? 61.745 17.667 -114.999 1.00 84.00 262 TRP A CA 1
ATOM 2051 C C . TRP A 1 262 ? 61.716 18.703 -113.881 1.00 84.00 262 TRP A C 1
ATOM 2053 O O . TRP A 1 262 ? 61.732 19.914 -114.108 1.00 84.00 262 TRP A O 1
ATOM 2063 N N . LEU A 1 263 ? 61.672 18.217 -112.648 1.00 85.06 263 LEU A N 1
ATOM 2064 C CA . LEU A 1 263 ? 61.647 19.071 -111.469 1.00 85.06 263 LEU A CA 1
ATOM 2065 C C . LEU A 1 263 ? 63.074 19.368 -111.019 1.00 85.06 263 LEU A C 1
ATOM 2067 O O . LEU A 1 263 ? 63.924 18.480 -110.992 1.00 85.06 263 LEU A O 1
ATOM 2071 N N . THR A 1 264 ? 63.331 20.621 -110.665 1.00 81.75 264 THR A N 1
ATOM 2072 C CA . THR A 1 264 ? 64.623 21.069 -110.138 1.00 81.75 264 THR A CA 1
ATOM 2073 C C . THR A 1 264 ? 64.584 21.243 -108.627 1.00 81.75 264 THR A C 1
ATOM 2075 O O . THR A 1 264 ? 65.583 20.975 -107.968 1.00 81.75 264 THR A O 1
ATOM 2078 N N . ALA A 1 265 ? 63.442 21.653 -108.070 1.00 82.75 265 ALA A N 1
ATOM 2079 C CA . ALA A 1 265 ? 63.251 21.785 -106.631 1.00 82.75 265 ALA A CA 1
ATOM 2080 C C . ALA A 1 265 ? 61.777 21.606 -106.248 1.00 82.75 265 ALA A C 1
ATOM 2082 O O . ALA A 1 265 ? 60.880 22.076 -106.947 1.00 82.75 265 ALA A O 1
ATOM 2083 N N . VAL A 1 266 ? 61.535 20.958 -105.109 1.00 83.56 266 VAL A N 1
ATOM 2084 C CA . VAL A 1 266 ? 60.226 20.910 -104.448 1.00 83.56 266 VAL A CA 1
ATOM 2085 C C . VAL A 1 266 ? 60.433 21.396 -103.021 1.00 83.56 266 VAL A C 1
ATOM 2087 O O . VAL A 1 266 ? 61.035 20.699 -102.206 1.00 83.56 266 VAL A O 1
ATOM 2090 N N . GLU A 1 267 ? 59.975 22.609 -102.732 1.00 84.00 267 GLU A N 1
ATOM 2091 C CA . GLU A 1 267 ? 60.185 23.279 -101.451 1.00 84.00 267 GLU A CA 1
ATOM 2092 C C . GLU A 1 267 ? 58.873 23.367 -100.663 1.00 84.00 267 GLU A C 1
ATOM 2094 O O . GLU A 1 267 ? 57.833 23.711 -101.228 1.00 84.00 267 GLU A O 1
ATOM 2099 N N . PRO A 1 268 ? 58.878 23.082 -99.352 1.00 84.44 268 PRO A N 1
ATOM 2100 C CA . PRO A 1 268 ? 57.687 23.227 -98.530 1.00 84.44 268 PRO A CA 1
ATOM 2101 C C . PRO A 1 268 ? 57.378 24.705 -98.260 1.00 84.44 268 PRO A C 1
ATOM 2103 O O . PRO A 1 268 ? 58.230 25.448 -97.772 1.00 84.44 268 PRO A O 1
ATOM 2106 N N . MET A 1 269 ? 56.137 25.120 -98.504 1.00 81.38 269 MET A N 1
ATOM 2107 C CA . MET A 1 269 ? 55.631 26.436 -98.116 1.00 81.38 269 MET A CA 1
ATOM 2108 C C . MET A 1 269 ? 55.092 26.366 -96.691 1.00 81.38 269 MET A C 1
ATOM 2110 O O . MET A 1 269 ? 54.198 25.570 -96.408 1.00 81.38 269 MET A O 1
ATOM 2114 N N . ARG A 1 270 ? 55.659 27.177 -95.794 1.00 83.12 270 ARG A N 1
ATOM 2115 C CA . ARG A 1 270 ? 55.325 27.187 -94.366 1.00 83.12 270 ARG A CA 1
ATOM 2116 C C . ARG A 1 270 ? 54.493 28.411 -94.009 1.00 83.12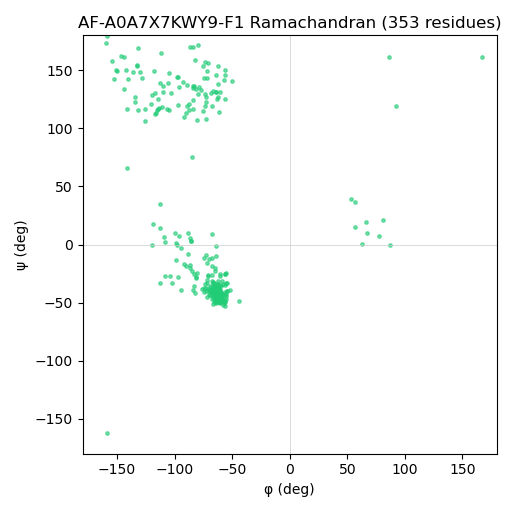 270 ARG A C 1
ATOM 2118 O O . ARG A 1 270 ? 54.807 29.513 -94.450 1.00 83.12 270 ARG A O 1
ATOM 2125 N N . ASP A 1 271 ? 53.490 28.207 -93.168 1.00 78.19 271 ASP A N 1
ATOM 2126 C CA . ASP A 1 271 ? 52.751 29.276 -92.496 1.00 78.19 271 ASP A CA 1
ATOM 2127 C C . ASP A 1 271 ? 53.481 29.737 -91.212 1.00 78.19 271 ASP A C 1
ATOM 2129 O O . ASP A 1 271 ? 54.424 29.084 -90.752 1.00 78.19 271 ASP A O 1
ATOM 2133 N N . ALA A 1 272 ? 53.043 30.842 -90.598 1.00 71.69 272 ALA A N 1
ATOM 2134 C CA . ALA A 1 272 ? 53.642 31.465 -89.411 1.00 71.69 272 ALA A CA 1
ATOM 2135 C C . ALA A 1 272 ? 53.782 30.516 -88.201 1.00 71.69 272 ALA A C 1
ATOM 2137 O O . ALA A 1 272 ? 54.657 30.705 -87.359 1.00 71.69 272 ALA A O 1
ATOM 2138 N N . ALA A 1 273 ? 52.961 29.461 -88.127 1.00 68.00 273 ALA A N 1
ATOM 2139 C CA . ALA A 1 273 ? 53.023 28.418 -87.096 1.00 68.00 273 ALA A CA 1
ATOM 2140 C C . ALA A 1 273 ? 54.013 27.267 -87.408 1.00 68.00 273 ALA A C 1
ATOM 2142 O O . ALA A 1 273 ? 54.095 26.284 -86.657 1.00 68.00 273 ALA A O 1
ATOM 2143 N N . GLY A 1 274 ? 54.742 27.357 -88.527 1.00 71.50 274 GLY A N 1
ATOM 2144 C CA . GLY A 1 274 ? 55.680 26.343 -89.015 1.00 71.50 274 GLY A CA 1
ATOM 2145 C C . GLY A 1 274 ? 55.022 25.135 -89.691 1.00 71.50 274 GLY A C 1
ATOM 2146 O O . GLY A 1 274 ? 55.713 24.163 -89.991 1.00 71.50 274 GLY A O 1
ATOM 2147 N N . LEU A 1 275 ? 53.705 25.173 -89.921 1.00 79.31 275 LEU A N 1
ATOM 2148 C CA . LEU A 1 275 ? 52.953 24.145 -90.646 1.00 79.31 275 LEU A CA 1
ATOM 2149 C C . LEU A 1 275 ? 53.188 24.293 -92.155 1.00 79.31 275 LEU A C 1
ATOM 2151 O O . LEU A 1 275 ? 53.103 25.399 -92.681 1.00 79.31 275 LEU A O 1
ATOM 2155 N N . VAL A 1 276 ? 53.472 23.195 -92.852 1.00 79.62 276 VAL A N 1
ATOM 2156 C CA . VAL A 1 276 ? 53.583 23.163 -94.312 1.00 79.62 276 VAL A CA 1
ATOM 2157 C C . VAL A 1 276 ? 52.185 23.089 -94.910 1.00 79.62 276 VAL A C 1
ATOM 2159 O O . VAL A 1 276 ? 51.524 22.051 -94.826 1.00 79.62 276 VAL A O 1
ATOM 2162 N N . THR A 1 277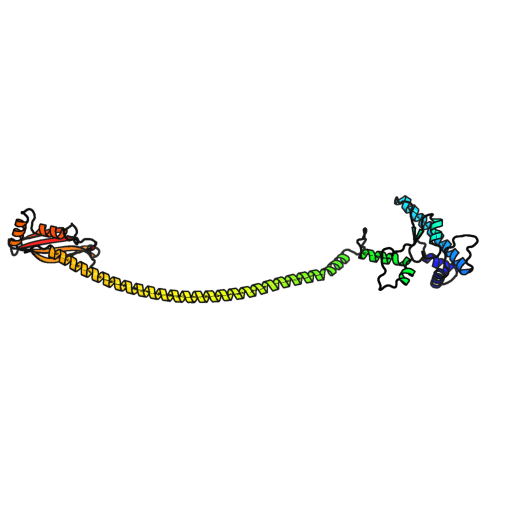 ? 51.749 24.200 -95.492 1.00 80.69 277 THR A N 1
ATOM 2163 C CA . THR A 1 277 ? 50.411 24.396 -96.067 1.00 80.69 277 THR A CA 1
ATOM 2164 C C . THR A 1 277 ? 50.385 24.220 -97.583 1.00 80.69 277 THR A C 1
ATOM 2166 O O . THR A 1 277 ? 49.318 24.050 -98.161 1.00 80.69 277 THR A O 1
ATOM 2169 N N . GLY A 1 278 ? 51.551 24.192 -98.231 1.00 83.25 278 GLY A N 1
ATOM 2170 C CA . GLY A 1 278 ? 51.678 24.013 -99.675 1.00 83.25 278 GLY A CA 1
ATOM 2171 C C . GLY A 1 278 ? 53.065 23.535 -100.094 1.00 83.25 278 GLY A C 1
ATOM 2172 O O . GLY A 1 278 ? 53.990 23.452 -99.282 1.00 83.25 278 GLY A O 1
ATOM 2173 N N . LEU A 1 279 ? 53.219 23.224 -101.376 1.00 84.38 279 LEU A N 1
ATOM 2174 C CA . LEU A 1 279 ? 54.490 22.901 -102.016 1.00 84.38 279 LEU A CA 1
ATOM 2175 C C . LEU A 1 279 ? 54.764 23.904 -103.136 1.00 84.38 279 LEU A C 1
ATOM 2177 O O . LEU A 1 279 ? 53.943 24.099 -104.031 1.00 84.38 279 LEU A O 1
ATOM 2181 N N . ARG A 1 280 ? 55.955 24.498 -103.117 1.00 85.81 280 ARG A N 1
ATOM 2182 C CA . ARG A 1 280 ? 56.501 25.258 -104.235 1.00 85.81 280 ARG A CA 1
ATOM 2183 C C . ARG A 1 280 ? 57.291 24.310 -105.123 1.00 85.81 280 ARG A C 1
ATOM 2185 O O . ARG A 1 280 ? 58.331 23.788 -104.727 1.00 85.81 280 ARG A O 1
ATOM 2192 N N . ILE A 1 281 ? 56.794 24.089 -106.329 1.00 85.56 281 ILE A N 1
ATOM 2193 C CA . ILE A 1 281 ? 57.355 23.159 -107.301 1.00 85.56 281 ILE A CA 1
ATOM 2194 C C . ILE A 1 281 ? 58.022 23.983 -108.398 1.00 85.56 281 ILE A C 1
ATOM 2196 O O . ILE A 1 281 ? 57.365 24.747 -109.103 1.00 85.56 281 ILE A O 1
ATOM 2200 N N . SER A 1 282 ? 59.335 23.834 -108.537 1.00 84.00 282 SER A N 1
ATOM 2201 C CA . SER A 1 282 ? 60.122 24.459 -109.598 1.00 84.00 282 SER A CA 1
ATOM 2202 C C . SER A 1 282 ? 60.662 23.397 -110.536 1.00 84.00 282 SER A C 1
ATOM 2204 O O . SER A 1 282 ? 61.127 22.338 -110.104 1.00 84.00 282 SER A O 1
ATOM 2206 N N . GLY A 1 283 ? 60.621 23.684 -111.828 1.00 84.62 283 GLY A N 1
ATOM 2207 C CA . GLY A 1 283 ? 61.079 22.753 -112.838 1.00 84.62 283 GLY A CA 1
ATOM 2208 C C . GLY A 1 283 ? 61.418 23.430 -114.146 1.00 84.62 283 GLY A C 1
ATOM 2209 O O . GLY A 1 283 ? 61.337 24.651 -114.307 1.00 84.62 283 GLY A O 1
ATOM 2210 N N . ARG A 1 284 ? 61.854 22.597 -115.078 1.00 83.25 284 ARG A N 1
ATOM 2211 C CA . ARG A 1 284 ? 62.201 22.983 -116.435 1.00 83.25 284 ARG A CA 1
ATOM 2212 C C . ARG A 1 284 ? 61.551 22.009 -117.401 1.00 83.25 284 ARG A C 1
ATOM 2214 O O . ARG A 1 284 ? 61.292 20.863 -117.041 1.00 83.25 284 ARG A O 1
ATOM 2221 N N . GLY A 1 285 ? 61.288 22.446 -118.619 1.00 82.31 285 GLY A N 1
ATOM 2222 C CA . GLY A 1 285 ? 60.830 21.556 -119.676 1.00 82.31 285 GLY A CA 1
ATOM 2223 C C . GLY A 1 285 ? 61.427 21.930 -121.018 1.00 82.31 285 GLY A C 1
ATOM 2224 O O . GLY A 1 285 ? 61.743 23.096 -121.261 1.00 82.31 285 GLY A O 1
ATOM 2225 N N . PHE A 1 286 ? 61.607 20.933 -121.879 1.00 80.38 286 PHE A N 1
ATOM 2226 C CA . PHE A 1 286 ? 62.092 21.168 -123.233 1.00 80.38 286 PHE A CA 1
ATOM 2227 C C . PHE A 1 286 ? 60.994 21.808 -124.086 1.00 80.38 286 PHE A C 1
ATOM 2229 O O . PHE A 1 286 ? 59.873 21.301 -124.169 1.00 80.38 286 PHE A O 1
ATOM 2236 N N . SER A 1 287 ? 61.312 22.931 -124.725 1.00 70.81 287 SER A N 1
ATOM 2237 C CA . SER A 1 287 ? 60.331 23.740 -125.454 1.00 70.81 287 SER A CA 1
ATOM 2238 C C . SER A 1 287 ? 59.734 23.023 -126.674 1.00 70.81 287 SER A C 1
ATOM 2240 O O . SER A 1 287 ? 58.631 23.361 -127.090 1.00 70.81 287 SER A O 1
ATOM 2242 N N . ASP A 1 288 ? 60.413 22.019 -127.237 1.00 73.50 288 ASP A N 1
ATOM 2243 C CA . ASP A 1 288 ? 59.911 21.173 -128.330 1.00 73.50 288 ASP A CA 1
ATOM 2244 C C . ASP A 1 288 ? 58.806 20.209 -127.861 1.00 73.50 288 ASP A C 1
ATOM 2246 O O . ASP A 1 288 ? 57.754 20.105 -128.494 1.00 73.50 288 ASP A O 1
ATOM 2250 N N . ARG A 1 289 ? 59.011 19.549 -126.715 1.00 73.31 289 ARG A N 1
ATOM 2251 C CA . ARG A 1 289 ? 58.057 18.616 -126.100 1.00 73.31 289 ARG A CA 1
ATOM 2252 C C . ARG A 1 289 ? 56.865 19.338 -125.480 1.00 73.31 289 ARG A C 1
ATOM 2254 O O . ARG A 1 289 ? 55.739 18.869 -125.616 1.00 73.31 289 ARG A O 1
ATOM 2261 N N . LEU A 1 290 ? 57.085 20.508 -124.880 1.00 71.19 290 LEU A N 1
ATOM 2262 C CA . LEU A 1 290 ? 56.007 21.354 -124.357 1.00 71.19 290 LEU A CA 1
ATOM 2263 C C . LEU A 1 290 ? 55.072 21.821 -125.484 1.00 71.19 290 LEU A C 1
ATOM 2265 O O . LEU A 1 290 ? 53.861 21.654 -125.368 1.00 71.19 290 LEU A O 1
ATOM 2269 N N . LYS A 1 291 ? 55.620 22.286 -126.617 1.00 68.88 291 LYS A N 1
ATOM 2270 C CA . LYS A 1 291 ? 54.826 22.660 -127.803 1.00 68.88 291 LYS A CA 1
ATOM 2271 C C . LYS A 1 291 ? 54.059 21.474 -128.399 1.00 68.88 291 LYS A C 1
ATOM 2273 O O . LYS A 1 291 ? 52.949 21.652 -128.890 1.00 68.88 291 LYS A O 1
ATOM 2278 N N . ALA A 1 292 ? 54.614 20.259 -128.339 1.00 70.06 292 ALA A N 1
ATOM 2279 C CA . ALA A 1 292 ? 53.913 19.048 -128.773 1.00 70.06 292 ALA A CA 1
ATOM 2280 C C . ALA A 1 292 ? 52.695 18.726 -127.884 1.00 70.06 292 ALA A C 1
ATOM 2282 O O . ALA A 1 292 ? 51.648 18.329 -128.396 1.00 70.06 292 ALA A O 1
ATOM 2283 N N . HIS A 1 293 ? 52.801 18.943 -126.569 1.00 70.44 293 HIS A N 1
ATOM 2284 C CA . HIS A 1 293 ? 51.674 18.805 -125.644 1.00 70.44 293 HIS A CA 1
ATOM 2285 C C . HIS A 1 293 ? 50.630 19.922 -125.811 1.00 70.44 293 HIS A C 1
ATOM 2287 O O . HIS A 1 293 ? 49.438 19.623 -125.790 1.00 70.44 293 HIS A O 1
ATOM 2293 N N . GLU A 1 294 ? 51.051 21.166 -126.061 1.00 71.62 294 GLU A N 1
ATOM 2294 C CA . GLU A 1 294 ? 50.158 22.298 -126.375 1.00 71.62 294 GLU A CA 1
ATOM 2295 C C . GLU A 1 294 ? 49.365 22.048 -127.672 1.00 71.62 294 GLU A C 1
ATOM 2297 O O . GLU A 1 294 ? 48.148 22.247 -127.716 1.00 71.62 294 GLU A O 1
ATOM 2302 N N . ALA A 1 295 ? 50.026 21.498 -128.698 1.00 63.59 295 ALA A N 1
ATOM 2303 C CA . ALA A 1 295 ? 49.391 21.113 -129.956 1.00 63.59 295 ALA A CA 1
ATOM 2304 C C . ALA A 1 295 ? 48.398 19.947 -129.785 1.00 63.59 295 ALA A C 1
ATOM 2306 O O . ALA A 1 295 ? 47.314 19.970 -130.368 1.00 63.59 295 ALA A O 1
ATOM 2307 N N . ALA A 1 296 ? 48.734 18.945 -128.962 1.00 62.78 296 ALA A N 1
ATOM 2308 C CA . ALA A 1 296 ? 47.849 17.818 -128.655 1.00 62.78 296 ALA A CA 1
ATOM 2309 C C . ALA A 1 296 ? 46.645 18.214 -127.774 1.00 62.78 296 ALA A C 1
ATOM 2311 O O . ALA A 1 296 ? 45.592 17.585 -127.860 1.00 62.78 296 ALA A O 1
ATOM 2312 N N . GLY A 1 297 ? 46.786 19.259 -126.952 1.00 59.75 297 GLY A N 1
ATOM 2313 C CA . GLY A 1 297 ? 45.734 19.835 -126.107 1.00 59.75 297 GLY A CA 1
ATOM 2314 C C . GLY A 1 297 ? 44.854 20.887 -126.797 1.00 59.75 297 GLY A C 1
ATOM 2315 O O . GLY A 1 297 ? 44.026 21.510 -126.137 1.00 59.75 297 GLY A O 1
ATOM 2316 N N . GLY A 1 298 ? 45.020 21.108 -128.106 1.00 57.28 298 GLY A N 1
ATOM 2317 C CA . GLY A 1 298 ? 44.185 22.027 -128.885 1.00 57.28 298 GLY A CA 1
ATOM 2318 C C . GLY A 1 298 ? 44.557 23.513 -128.784 1.00 57.28 298 GLY A C 1
ATOM 2319 O O . GLY A 1 298 ? 43.710 24.350 -129.084 1.00 57.28 298 GLY A O 1
ATOM 2320 N N . ASN A 1 299 ? 45.792 23.863 -128.388 1.00 58.00 299 ASN A N 1
ATOM 2321 C CA . ASN A 1 299 ? 46.298 25.246 -128.249 1.00 58.00 299 ASN A CA 1
ATOM 2322 C C . ASN A 1 299 ? 45.490 26.162 -127.300 1.00 58.00 299 ASN A C 1
ATOM 2324 O O . ASN A 1 299 ? 45.654 27.380 -127.333 1.00 58.00 299 ASN A O 1
ATOM 2328 N N . GLN A 1 300 ? 44.620 25.601 -126.454 1.00 57.00 300 GLN A N 1
ATOM 2329 C CA . GLN A 1 300 ? 43.797 26.369 -125.511 1.00 57.00 300 GLN A CA 1
ATOM 2330 C C . GLN A 1 300 ? 44.444 26.552 -124.129 1.00 57.00 300 GLN A C 1
ATOM 2332 O O . GLN A 1 300 ? 44.017 27.437 -123.394 1.00 57.00 300 GLN A O 1
ATOM 2337 N N . ALA A 1 301 ? 45.461 25.755 -123.785 1.00 64.19 301 ALA A N 1
ATOM 2338 C CA . ALA A 1 301 ? 46.180 25.824 -122.512 1.00 64.19 301 ALA A CA 1
ATOM 2339 C C . ALA A 1 301 ? 47.684 25.609 -122.730 1.00 64.19 301 ALA A C 1
ATOM 2341 O O . ALA A 1 301 ? 48.072 24.781 -123.563 1.00 64.19 301 ALA A O 1
ATOM 2342 N N . THR A 1 302 ? 48.535 26.326 -121.990 1.00 74.75 302 THR A N 1
ATOM 2343 C CA . THR A 1 302 ? 49.987 26.074 -122.022 1.00 74.75 302 THR A CA 1
ATOM 2344 C C . THR A 1 302 ? 50.320 24.754 -121.329 1.00 74.75 302 THR A C 1
ATOM 2346 O O . THR A 1 302 ? 49.591 24.273 -120.457 1.00 74.75 302 THR A O 1
ATOM 2349 N N . ALA A 1 303 ? 51.456 24.140 -121.665 1.00 72.19 303 ALA A N 1
ATOM 2350 C CA . ALA A 1 303 ? 51.858 22.885 -121.021 1.00 72.19 303 ALA A CA 1
ATOM 2351 C C . ALA A 1 303 ? 52.048 23.027 -119.489 1.00 72.19 303 ALA A C 1
ATOM 2353 O O . ALA A 1 303 ? 51.856 22.065 -118.742 1.00 72.19 303 ALA A O 1
ATOM 2354 N N . VAL A 1 304 ? 52.354 24.235 -118.999 1.00 75.88 304 VAL A N 1
ATOM 2355 C CA . VAL A 1 304 ? 52.422 24.554 -117.561 1.00 75.88 304 VAL A CA 1
ATOM 2356 C C . VAL A 1 304 ? 51.021 24.640 -116.931 1.00 75.88 304 VAL A C 1
ATOM 2358 O O . VAL A 1 304 ? 50.835 24.206 -115.793 1.00 75.88 304 VAL A O 1
ATOM 2361 N N . GLU A 1 305 ? 50.011 25.112 -117.666 1.00 78.25 305 GLU A N 1
ATOM 2362 C CA . GLU A 1 305 ? 48.606 25.070 -117.235 1.00 78.25 305 GLU A CA 1
ATOM 2363 C C . GLU A 1 305 ? 48.057 23.641 -117.204 1.00 78.25 305 GLU A C 1
ATOM 2365 O O . GLU A 1 305 ? 47.392 23.266 -116.243 1.00 78.25 305 GLU A O 1
ATOM 2370 N N . MET A 1 306 ? 48.423 22.796 -118.171 1.00 77.00 306 MET A N 1
ATOM 2371 C CA . MET A 1 306 ? 48.079 21.369 -118.136 1.00 77.00 306 MET A CA 1
ATOM 2372 C C . MET A 1 306 ? 48.710 20.653 -116.930 1.00 77.00 306 MET A C 1
ATOM 2374 O O . MET A 1 306 ? 48.078 19.790 -116.318 1.00 77.00 306 MET A O 1
ATOM 2378 N N . PHE A 1 307 ? 49.943 21.016 -116.559 1.00 80.19 307 PHE A N 1
ATOM 2379 C CA . PHE A 1 307 ? 50.593 20.520 -115.343 1.00 80.19 307 PHE A CA 1
ATOM 2380 C C . PHE A 1 307 ? 49.865 20.984 -114.071 1.00 80.19 307 PHE A C 1
ATOM 2382 O O . PHE A 1 307 ? 49.615 20.176 -113.175 1.00 80.19 307 PHE A O 1
ATOM 2389 N N . ARG A 1 308 ? 49.462 22.261 -114.009 1.00 81.19 308 ARG A N 1
ATOM 2390 C CA . ARG A 1 308 ? 48.632 22.809 -112.923 1.00 81.19 308 ARG A CA 1
ATOM 2391 C C . ARG A 1 308 ? 47.320 22.040 -112.781 1.00 81.19 308 ARG A C 1
ATOM 2393 O O . ARG A 1 308 ? 46.959 21.653 -111.675 1.00 81.19 308 ARG A O 1
ATOM 2400 N N . ASP A 1 309 ? 46.620 21.805 -113.881 1.00 81.44 309 ASP A N 1
ATOM 2401 C CA . ASP A 1 309 ? 45.298 21.182 -113.851 1.00 81.44 309 ASP A CA 1
ATOM 2402 C C . ASP A 1 309 ? 45.387 19.686 -113.489 1.00 81.44 309 ASP A C 1
ATOM 2404 O O . ASP A 1 309 ? 44.522 19.166 -112.785 1.00 81.44 309 ASP A O 1
ATOM 2408 N N . ARG A 1 310 ? 46.489 19.005 -113.847 1.00 82.69 310 ARG A N 1
ATOM 2409 C CA . ARG A 1 310 ? 46.795 17.656 -113.337 1.00 82.69 310 ARG A CA 1
ATOM 2410 C C . ARG A 1 310 ? 47.084 17.633 -111.841 1.00 82.69 310 ARG A C 1
ATOM 2412 O O . ARG A 1 310 ? 46.643 16.699 -111.180 1.00 82.69 310 ARG A O 1
ATOM 2419 N N . LEU A 1 311 ? 47.774 18.644 -111.307 1.00 81.81 311 LEU A N 1
ATOM 2420 C CA . LEU A 1 311 ? 47.991 18.766 -109.863 1.00 81.81 311 LEU A CA 1
ATOM 2421 C C . LEU A 1 311 ? 46.668 18.963 -109.111 1.00 81.81 311 LEU A C 1
ATOM 2423 O O . LEU A 1 311 ? 46.479 18.318 -108.085 1.00 81.81 311 LEU A O 1
ATOM 2427 N N . LYS A 1 312 ? 45.734 19.766 -109.642 1.00 83.06 312 LYS A N 1
ATOM 2428 C CA . LYS A 1 312 ? 44.384 19.935 -109.064 1.00 83.06 312 LYS A CA 1
ATOM 2429 C C . LYS A 1 312 ? 43.570 18.642 -109.049 1.00 83.06 312 LYS A C 1
ATOM 2431 O O . LYS A 1 312 ? 42.813 18.391 -108.124 1.00 83.06 312 LYS A O 1
ATOM 2436 N N . ALA A 1 313 ? 43.738 17.792 -110.062 1.00 82.31 313 ALA A N 1
ATOM 2437 C CA . ALA A 1 313 ? 43.034 16.513 -110.135 1.00 82.31 313 ALA A CA 1
ATOM 2438 C C . ALA A 1 313 ? 43.516 15.480 -109.092 1.00 82.31 313 ALA A C 1
ATOM 2440 O O . ALA A 1 313 ? 42.869 14.447 -108.908 1.00 82.31 313 ALA A O 1
ATOM 2441 N N . GLN A 1 314 ? 44.648 15.718 -108.418 1.00 83.38 314 GLN A N 1
ATOM 2442 C CA . GLN A 1 314 ? 45.163 14.832 -107.375 1.00 83.38 314 GLN A CA 1
ATOM 2443 C C . GLN A 1 314 ? 44.495 15.131 -106.031 1.00 83.38 314 GLN A C 1
ATOM 2445 O O . GLN A 1 314 ? 44.493 16.266 -105.572 1.00 83.38 314 GLN A O 1
ATOM 2450 N N . SER A 1 315 ? 44.065 14.093 -105.309 1.00 80.00 315 SER A N 1
ATOM 2451 C CA . SER A 1 315 ? 43.353 14.206 -104.020 1.00 80.00 315 SER A CA 1
ATOM 2452 C C . SER A 1 315 ? 44.182 14.752 -102.839 1.00 80.00 315 SER A C 1
ATOM 2454 O O . SER A 1 315 ? 43.788 14.606 -101.685 1.00 80.00 315 SER A O 1
ATOM 2456 N N . ILE A 1 316 ? 45.390 15.251 -103.099 1.00 82.00 316 ILE A N 1
ATOM 2457 C CA . ILE A 1 316 ? 46.361 15.731 -102.104 1.00 82.00 316 ILE A CA 1
ATOM 2458 C C . ILE A 1 316 ? 46.479 17.260 -102.148 1.00 82.00 316 ILE A C 1
ATOM 2460 O O . ILE A 1 316 ? 46.828 17.876 -101.137 1.00 82.00 316 ILE A O 1
ATOM 2464 N N . PHE A 1 317 ? 46.202 17.862 -103.304 1.00 83.25 317 PHE A N 1
ATOM 2465 C CA . PHE A 1 317 ? 46.278 19.300 -103.520 1.00 83.25 317 PHE A CA 1
ATOM 2466 C C . PHE A 1 317 ? 44.871 19.888 -103.553 1.00 83.25 317 PHE A C 1
ATOM 2468 O O . PHE A 1 317 ? 43.933 19.221 -103.978 1.00 83.25 317 PHE A O 1
ATOM 2475 N N . THR A 1 318 ? 44.734 21.127 -103.092 1.00 81.19 318 THR A N 1
ATOM 2476 C CA . THR A 1 318 ? 43.490 21.883 -103.256 1.00 81.19 318 THR A CA 1
ATOM 2477 C C . THR A 1 318 ? 43.419 22.467 -104.673 1.00 81.19 318 THR A C 1
ATOM 2479 O O . THR A 1 318 ? 44.406 22.480 -105.415 1.00 81.19 318 THR A O 1
ATOM 2482 N N . ASP A 1 319 ? 42.271 23.036 -105.046 1.00 77.56 319 ASP A N 1
ATOM 2483 C CA . ASP A 1 319 ? 42.102 23.746 -106.325 1.00 77.56 319 ASP A CA 1
ATOM 2484 C C . ASP A 1 319 ? 42.976 25.017 -106.456 1.00 77.56 319 ASP A C 1
ATOM 2486 O O . ASP A 1 319 ? 43.115 25.583 -107.552 1.00 77.56 319 ASP A O 1
ATOM 2490 N N . ASP A 1 320 ? 43.609 25.441 -105.357 1.00 79.38 320 ASP A N 1
ATOM 2491 C CA . ASP A 1 320 ? 44.489 26.605 -105.256 1.00 79.38 320 ASP A CA 1
ATOM 2492 C C . ASP A 1 320 ? 45.928 26.263 -105.677 1.00 79.38 320 ASP A C 1
ATOM 2494 O O . ASP A 1 320 ? 46.846 26.129 -104.858 1.00 79.38 320 ASP A O 1
ATOM 2498 N N . VAL A 1 321 ? 46.131 26.141 -106.991 1.00 79.94 321 VAL A N 1
ATOM 2499 C CA . VAL A 1 321 ? 47.458 25.998 -107.607 1.00 79.94 321 VAL A CA 1
ATOM 2500 C C . VAL A 1 321 ? 47.757 27.217 -108.482 1.00 79.94 321 VAL A C 1
ATOM 2502 O O . VAL A 1 321 ? 47.089 27.447 -109.491 1.00 79.94 321 VAL A O 1
ATOM 2505 N N . PHE A 1 322 ? 48.778 27.994 -108.119 1.00 80.94 322 PHE A N 1
ATOM 2506 C CA . PHE A 1 322 ? 49.145 29.248 -108.780 1.00 80.94 322 PHE A CA 1
ATOM 2507 C C . PHE A 1 322 ? 50.460 29.118 -109.551 1.00 80.94 322 PHE A C 1
ATOM 2509 O O . PHE A 1 322 ? 51.472 28.681 -109.007 1.00 80.94 322 PHE A O 1
ATOM 2516 N N . ILE A 1 323 ? 50.477 29.564 -110.808 1.00 81.25 323 ILE A N 1
ATOM 2517 C CA . ILE A 1 323 ? 51.707 29.691 -111.602 1.00 81.25 323 ILE A CA 1
ATOM 2518 C C . ILE A 1 323 ? 52.336 31.043 -111.250 1.00 81.25 323 ILE A C 1
ATOM 2520 O O . ILE A 1 323 ? 51.718 32.087 -111.451 1.00 81.25 323 ILE A O 1
ATOM 2524 N N . ARG A 1 324 ? 53.541 31.043 -110.671 1.00 82.38 324 ARG A N 1
ATOM 2525 C CA . ARG A 1 324 ? 54.218 32.270 -110.207 1.00 82.38 324 ARG A CA 1
ATOM 2526 C C . ARG A 1 324 ? 55.180 32.846 -111.227 1.00 82.38 324 ARG A C 1
ATOM 2528 O O . ARG A 1 324 ? 55.300 34.063 -111.333 1.00 82.38 324 ARG A O 1
ATOM 2535 N N . ARG A 1 325 ? 55.912 31.979 -111.921 1.00 73.88 325 ARG A N 1
ATOM 2536 C CA . ARG A 1 325 ? 56.891 32.367 -112.936 1.00 73.88 325 ARG A CA 1
ATOM 2537 C C . ARG A 1 325 ? 56.873 31.354 -114.061 1.00 73.88 325 ARG A C 1
ATOM 2539 O O . ARG A 1 325 ? 56.941 30.157 -113.802 1.00 73.88 325 ARG A O 1
ATOM 2546 N N . GLU A 1 326 ? 56.845 31.863 -115.279 1.00 77.56 326 GLU A N 1
ATOM 2547 C CA . GLU A 1 326 ? 57.038 31.111 -116.511 1.00 77.56 326 GLU A CA 1
ATOM 2548 C C . GLU A 1 326 ? 57.856 32.006 -117.445 1.00 77.56 326 GLU A C 1
ATOM 2550 O O . GLU A 1 326 ? 57.444 33.122 -117.751 1.00 77.56 326 GLU A O 1
ATOM 2555 N N . HIS A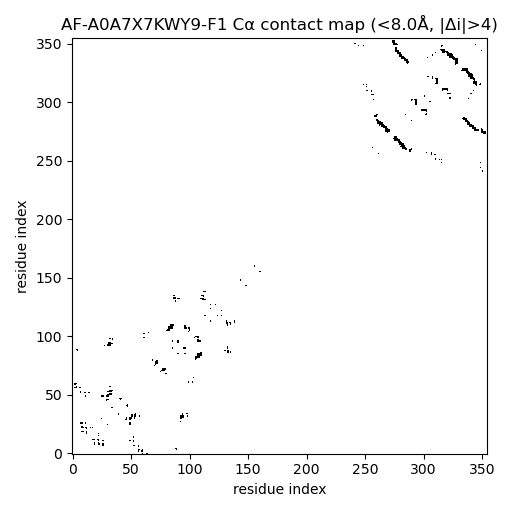 1 327 ? 59.064 31.571 -117.794 1.00 75.56 327 HIS A N 1
ATOM 2556 C CA . HIS A 1 327 ? 59.953 32.284 -118.715 1.00 75.56 327 HIS A CA 1
ATOM 2557 C C . HIS A 1 327 ? 60.905 31.293 -119.383 1.00 75.56 327 HIS A C 1
ATOM 2559 O O . HIS A 1 327 ? 61.144 30.201 -118.861 1.00 75.56 327 HIS A O 1
ATOM 2565 N N . ASP A 1 328 ? 61.455 31.664 -120.533 1.00 71.69 328 ASP A N 1
ATOM 2566 C CA . ASP A 1 328 ? 62.522 30.887 -121.159 1.00 71.69 328 ASP A CA 1
ATOM 2567 C C . ASP A 1 328 ? 63.829 31.045 -120.364 1.00 71.69 328 ASP A C 1
ATOM 2569 O O . ASP A 1 328 ? 64.117 32.112 -119.819 1.00 71.69 328 ASP A O 1
ATOM 2573 N N . ASP A 1 329 ? 64.611 29.969 -120.260 1.00 74.56 329 ASP A N 1
ATOM 2574 C CA . ASP A 1 329 ? 65.892 29.983 -119.549 1.00 74.56 329 ASP A CA 1
ATOM 2575 C C . ASP A 1 329 ? 66.860 30.952 -120.247 1.00 74.56 329 ASP A C 1
ATOM 2577 O O . ASP A 1 329 ? 67.149 30.799 -121.435 1.00 74.56 329 ASP A O 1
ATOM 2581 N N . GLU A 1 330 ? 67.411 31.916 -119.505 1.00 70.38 330 GLU A N 1
ATOM 2582 C CA . GLU A 1 330 ? 68.357 32.918 -120.022 1.00 70.38 330 GLU A CA 1
ATOM 2583 C C . GLU A 1 330 ? 69.595 32.293 -120.692 1.00 70.38 330 GLU A C 1
ATOM 2585 O O . GLU A 1 330 ? 70.213 32.907 -121.560 1.00 70.38 330 GLU A O 1
ATOM 2590 N N . ARG A 1 331 ? 69.968 31.061 -120.313 1.00 68.94 331 ARG A N 1
ATOM 2591 C CA . ARG A 1 331 ? 71.114 30.338 -120.892 1.00 68.94 331 ARG A CA 1
ATOM 2592 C C . ARG A 1 331 ? 70.762 29.584 -122.172 1.00 68.94 331 ARG A C 1
ATOM 2594 O O . ARG A 1 331 ? 71.660 29.283 -122.957 1.00 68.94 331 ARG A O 1
ATOM 2601 N N . PHE A 1 332 ? 69.486 29.252 -122.371 1.00 70.75 332 PHE A N 1
ATOM 2602 C CA . PHE A 1 332 ? 68.992 28.466 -123.504 1.00 70.75 332 PHE A CA 1
ATOM 2603 C C . PHE A 1 332 ? 67.638 29.003 -124.005 1.00 70.75 332 PHE A C 1
ATOM 2605 O O . PHE A 1 332 ? 66.630 28.285 -123.924 1.00 70.75 332 PHE A O 1
ATOM 2612 N N . PRO A 1 333 ? 67.609 30.237 -124.547 1.00 67.06 333 PRO A N 1
ATOM 2613 C CA . PRO A 1 333 ? 66.390 30.827 -125.091 1.00 67.06 333 PRO A CA 1
ATOM 2614 C C . PRO A 1 333 ? 65.798 29.929 -126.189 1.00 67.06 333 PRO A C 1
ATOM 2616 O O . PRO A 1 333 ? 66.533 29.286 -126.943 1.00 67.06 333 PRO A O 1
ATOM 2619 N N . ASP A 1 334 ? 64.468 29.827 -126.226 1.00 63.84 334 ASP A N 1
ATOM 2620 C CA . ASP A 1 334 ? 63.670 28.981 -127.134 1.00 63.84 334 ASP A CA 1
ATOM 2621 C C . ASP A 1 334 ? 63.867 27.454 -127.036 1.00 63.84 334 ASP A C 1
ATOM 2623 O O . ASP A 1 334 ? 63.205 26.701 -127.759 1.00 63.84 334 ASP A O 1
ATOM 2627 N N . ARG A 1 335 ? 64.728 26.960 -126.136 1.00 70.38 335 ARG A N 1
ATOM 2628 C CA . ARG A 1 335 ? 64.983 25.517 -125.954 1.00 70.38 335 ARG A CA 1
ATOM 2629 C C . ARG A 1 335 ? 64.497 24.958 -124.626 1.00 70.38 335 ARG A C 1
ATOM 2631 O O . ARG A 1 335 ? 64.117 23.787 -124.577 1.00 70.38 335 ARG A O 1
ATOM 2638 N N . VAL A 1 336 ? 64.535 25.758 -123.564 1.00 77.00 336 VAL A N 1
ATOM 2639 C CA . VAL A 1 336 ? 64.126 25.332 -122.224 1.00 77.00 336 VAL A CA 1
ATOM 2640 C C . VAL A 1 336 ? 63.239 26.398 -121.598 1.00 77.00 336 VAL A C 1
ATOM 2642 O O . VAL A 1 336 ? 63.653 27.547 -121.476 1.00 77.00 336 VAL A O 1
ATOM 2645 N N . ARG A 1 337 ? 62.055 25.995 -121.135 1.00 78.44 337 ARG A N 1
ATOM 2646 C CA . ARG A 1 337 ? 61.180 26.827 -120.303 1.00 78.44 337 ARG A CA 1
ATOM 2647 C C . ARG A 1 337 ? 61.384 26.509 -118.836 1.00 78.44 337 ARG A C 1
ATOM 2649 O O . ARG A 1 337 ? 61.426 25.339 -118.455 1.00 78.44 337 ARG A O 1
ATOM 2656 N N . VAL A 1 338 ? 61.480 27.546 -118.016 1.00 81.62 338 VAL A N 1
ATOM 2657 C CA . VAL A 1 338 ? 61.543 27.462 -116.557 1.00 81.62 338 VAL A CA 1
ATOM 2658 C C . VAL A 1 338 ? 60.185 27.844 -115.993 1.00 81.62 338 VAL A C 1
ATOM 2660 O O . VAL A 1 338 ? 59.634 28.893 -116.330 1.00 81.62 338 VAL A O 1
ATOM 2663 N N . PHE A 1 339 ? 59.665 27.009 -115.100 1.00 82.06 339 PHE A N 1
ATOM 2664 C CA . PHE A 1 339 ? 58.384 27.243 -114.451 1.00 82.06 339 PHE A CA 1
ATOM 2665 C C . PHE A 1 339 ? 58.487 27.094 -112.931 1.00 82.06 339 PHE A C 1
ATOM 2667 O O . PHE A 1 339 ? 59.255 26.283 -112.402 1.00 82.06 339 PHE A O 1
ATOM 2674 N N . THR A 1 340 ? 57.673 27.870 -112.223 1.00 83.44 340 THR A N 1
ATOM 2675 C CA . THR A 1 340 ? 57.481 27.765 -110.775 1.00 83.44 340 THR A CA 1
ATOM 2676 C C . THR A 1 340 ? 55.994 27.827 -110.458 1.00 83.44 340 THR A C 1
ATOM 2678 O O . THR A 1 340 ? 55.333 28.816 -110.788 1.00 83.44 340 THR A O 1
ATOM 2681 N N . LEU A 1 341 ? 55.484 26.797 -109.783 1.00 84.06 341 LEU A N 1
ATOM 2682 C CA . LEU A 1 341 ? 54.107 26.716 -109.302 1.00 84.06 341 LEU A CA 1
ATOM 2683 C C . LEU A 1 341 ? 54.089 26.620 -107.781 1.00 84.06 341 LEU A C 1
ATOM 2685 O O . LEU A 1 341 ? 54.987 26.053 -107.162 1.00 84.06 341 LEU A O 1
ATOM 2689 N N . GLU A 1 342 ? 53.036 27.157 -107.190 1.00 86.75 342 GLU A N 1
ATOM 2690 C CA . GLU A 1 342 ? 52.701 26.995 -105.782 1.00 86.75 342 GLU A CA 1
ATOM 2691 C C . GLU A 1 342 ? 51.396 26.211 -105.708 1.00 86.75 342 GLU A C 1
ATOM 2693 O O . GLU A 1 342 ? 50.382 26.672 -106.223 1.00 86.75 342 GLU A O 1
ATOM 2698 N N . ALA A 1 343 ? 51.439 25.015 -105.124 1.00 83.94 343 ALA A N 1
ATOM 2699 C CA . ALA A 1 343 ? 50.287 24.138 -104.959 1.00 83.94 343 ALA A CA 1
ATOM 2700 C C . ALA A 1 343 ? 49.962 24.001 -103.471 1.00 83.94 343 ALA A C 1
ATOM 2702 O O . ALA A 1 343 ? 50.782 23.491 -102.702 1.00 83.94 343 ALA A O 1
ATOM 2703 N N . ASN A 1 344 ? 48.780 24.449 -103.058 1.00 85.62 344 ASN A N 1
ATOM 2704 C CA . ASN A 1 344 ? 48.335 24.298 -101.678 1.00 85.62 344 ASN A CA 1
ATOM 2705 C C . ASN A 1 344 ? 47.922 22.847 -101.394 1.00 85.62 344 ASN A C 1
ATOM 2707 O O . ASN A 1 344 ? 47.397 22.143 -102.256 1.00 85.62 344 ASN A O 1
ATOM 2711 N N . LEU A 1 345 ? 48.210 22.381 -100.181 1.00 83.44 345 LEU A N 1
ATOM 2712 C CA . LEU A 1 345 ? 47.895 21.032 -99.724 1.00 83.44 345 LEU A CA 1
ATOM 2713 C C . LEU A 1 345 ? 46.539 21.021 -99.016 1.00 83.44 345 LEU A C 1
ATOM 2715 O O . LEU A 1 345 ? 46.243 21.902 -98.202 1.00 83.44 345 LEU A O 1
ATOM 2719 N N . GLU A 1 346 ? 45.762 19.969 -99.267 1.00 80.69 346 GLU A N 1
ATOM 2720 C CA . GLU A 1 346 ? 44.542 19.673 -98.514 1.00 80.69 346 GLU A CA 1
ATOM 2721 C C . GLU A 1 346 ? 44.834 19.552 -97.015 1.00 80.69 346 GLU A C 1
ATOM 2723 O O . GLU A 1 346 ? 45.917 19.113 -96.628 1.00 80.69 346 GLU A O 1
ATOM 2728 N N . LEU A 1 347 ? 43.868 19.884 -96.153 1.00 72.44 347 LEU A N 1
ATOM 2729 C CA . LEU A 1 347 ? 44.038 19.875 -94.686 1.00 72.44 347 LEU A CA 1
ATOM 2730 C C . LEU A 1 347 ? 44.598 18.542 -94.156 1.00 72.44 347 LEU A C 1
ATOM 2732 O O . LEU A 1 347 ? 45.475 18.534 -93.295 1.00 72.44 347 LEU A O 1
ATOM 2736 N N . ALA A 1 348 ? 44.153 17.415 -94.721 1.00 69.25 348 ALA A N 1
ATOM 2737 C CA . ALA A 1 348 ? 44.631 16.072 -94.370 1.00 69.25 348 ALA A CA 1
ATOM 2738 C C . ALA A 1 348 ? 46.062 15.770 -94.867 1.00 69.25 348 ALA A C 1
ATOM 2740 O O . ALA A 1 348 ? 46.701 14.814 -94.432 1.00 69.25 348 ALA A O 1
ATOM 2741 N N . ALA A 1 349 ? 46.564 16.577 -95.799 1.00 66.88 349 ALA A N 1
ATOM 2742 C CA . ALA A 1 349 ? 47.879 16.479 -96.402 1.00 66.88 349 ALA A CA 1
ATOM 2743 C C . ALA A 1 349 ? 48.833 17.591 -95.942 1.00 66.88 349 ALA A C 1
ATOM 2745 O O . ALA A 1 349 ? 49.983 17.584 -96.378 1.00 66.88 349 ALA A O 1
ATOM 2746 N N . GLN A 1 350 ? 48.434 18.489 -95.043 1.00 77.12 350 GLN A N 1
ATOM 2747 C CA . GLN A 1 350 ? 49.340 19.439 -94.390 1.00 77.12 350 GLN A CA 1
ATOM 2748 C C . GLN A 1 350 ? 50.175 18.724 -93.321 1.00 77.12 350 GLN A C 1
ATOM 2750 O O . GLN A 1 350 ? 49.791 17.677 -92.800 1.00 77.12 350 GLN A O 1
ATOM 2755 N N . PHE A 1 351 ? 51.366 19.233 -93.009 1.00 75.62 351 PHE A N 1
ATOM 2756 C CA . PHE A 1 351 ? 52.199 18.629 -91.966 1.00 75.62 351 PHE A CA 1
ATOM 2757 C C . PHE A 1 351 ? 53.094 19.647 -91.289 1.00 75.62 351 PHE A C 1
ATOM 2759 O O . PHE A 1 351 ? 53.545 20.604 -91.909 1.00 75.62 351 PHE A O 1
ATOM 2766 N N . LYS A 1 352 ? 53.404 19.414 -90.015 1.00 71.62 352 LYS A N 1
ATOM 2767 C CA . LYS A 1 352 ? 54.456 20.151 -89.323 1.00 71.62 352 LYS A CA 1
ATOM 2768 C C . LYS A 1 352 ? 55.727 19.299 -89.370 1.00 71.62 352 LYS A C 1
ATOM 2770 O O . LYS A 1 352 ? 55.678 18.157 -88.912 1.00 71.62 352 LYS A O 1
ATOM 2775 N N . PRO A 1 353 ? 56.827 19.782 -89.963 1.00 63.44 353 PRO A N 1
ATOM 2776 C CA . PRO A 1 353 ? 58.080 19.049 -89.956 1.00 63.44 353 PRO A CA 1
ATOM 2777 C C . PRO A 1 353 ? 58.558 18.938 -88.508 1.00 63.44 353 PRO A C 1
ATOM 2779 O O . PRO A 1 353 ? 58.546 19.925 -87.773 1.00 63.44 353 PRO A O 1
ATOM 2782 N N . VAL A 1 354 ? 58.917 17.724 -88.101 1.00 60.44 354 VAL A N 1
ATOM 2783 C CA . VAL A 1 354 ? 59.638 17.484 -86.850 1.00 60.44 354 VAL A CA 1
ATOM 2784 C C . VAL A 1 354 ? 61.071 17.968 -87.092 1.00 60.44 354 VAL A C 1
ATOM 2786 O O . VAL A 1 354 ? 61.667 17.551 -88.086 1.00 60.44 354 VAL A O 1
ATOM 2789 N N . GLU A 1 355 ? 61.556 18.908 -86.276 1.00 47.59 355 GLU A N 1
ATOM 2790 C CA . GLU A 1 355 ? 62.955 19.377 -86.320 1.00 47.59 355 GLU A CA 1
ATOM 2791 C C . GLU A 1 355 ? 63.944 18.290 -85.899 1.00 47.59 355 GLU A C 1
ATOM 2793 O O . GLU A 1 355 ? 63.620 17.527 -84.956 1.00 47.59 355 GLU A O 1
#

Nearest PDB structures (foldseek):
  3jc8-assembly1_Ma  TM=7.985E-01  e=9.270E-06  Myxococcus xanthus DK 1622
  5eou-assembly2_B  TM=8.491E-01  e=5.641E-05  Pseudomonas aeruginosa PAO1
  5eox-assembly1_A  TM=8.124E-01  e=9.529E-05  Pseudomonas aeruginosa PAO1
  5eoy-assembly1_A  TM=8.517E-01  e=2.882E-04  Pseudomonas aeruginosa PAO1
  4a2a-assembly2_B  TM=7.592E-01  e=1.655E-03  Thermotoga maritima

Solvent-accessible surface area (backbone atoms only — not comparable to full-atom values): 19729 Å² total; per-residue (Å²): 127,98,63,54,63,67,54,40,25,52,51,42,11,63,75,70,74,46,56,58,70,58,20,44,49,49,47,71,76,46,37,33,42,59,82,80,64,100,81,67,65,50,97,45,67,65,34,32,54,43,9,52,51,38,30,56,50,50,53,53,37,51,55,48,51,51,50,52,54,51,45,39,32,73,75,68,74,41,74,82,75,78,63,45,70,44,59,36,78,64,46,74,39,46,52,43,50,57,49,48,25,70,72,69,72,36,54,51,46,74,48,66,67,53,82,90,46,83,83,55,92,89,55,63,61,66,62,48,65,74,46,37,41,64,38,45,66,60,50,52,58,52,44,59,75,76,44,94,60,98,75,80,87,74,87,69,58,66,72,60,52,51,53,53,53,48,62,70,42,47,64,58,55,52,52,53,52,51,52,51,52,50,52,53,49,53,51,53,52,50,51,53,54,48,51,56,52,51,50,55,51,48,54,56,49,50,53,50,49,51,54,50,50,54,51,49,52,51,51,48,51,53,51,50,52,51,54,49,51,49,53,55,49,49,54,54,50,51,53,53,50,52,54,52,51,52,53,50,51,54,49,50,53,58,75,26,58,52,81,58,49,48,77,77,46,78,44,77,36,63,47,98,88,55,35,28,47,26,40,36,41,29,30,40,28,36,40,68,44,37,52,51,48,16,59,74,62,71,68,77,49,53,50,68,52,53,33,45,54,39,39,40,71,33,98,50,34,34,86,61,55,46,81,78,45,77,47,60,33,92,92,39,68,87,46,31,35,36,40,33,35,40,38,29,36,30,82,93,59,39,47,64,77,83,131

Sequence (355 aa):
IPVAGNTITQEIAKSFQTDFRVAEQMKREHGFVALGGVYAGAEDETADRISKVIRNVVTRLHAEVNRSINFYRSQQGGSVPSRVLLTGGSSIIPHMDTFFREKLKVDVDYLNPFVNVTVGGRANAEKVGEEFFGLGEVVGLALRRSIPCPVEINLMPPNLVQRKTFRRRIPFFGAAAAALLLALFAGSFHAGLQARRHQRQQDGVEDRLRQLQTGREALQREAQARDGLLRELDVYRALVEQRTLLAKRLVAVRDSVLEGMWLTAVEPMRDAAGLVTGLRISGRGFSDRLKAHEAAGGNQATAVEMFRDRLKAQSIFTDDVFIRREHDDERFPDRVRVFTLEANLELAAQFKPVE

Foldseek 3Di:
DPFDPQQLLVLQCVVVVHDSVVSNVLCVPQFAAQQDDPPPQDPDPSSNVSNVSVNVSLVVVLVVVVVVQVCCVPPVVDDRDQEAEQADDRCPHHCSQVNCCVSSVHHYYHDQLCPPPDDDPVDDVVVCVVCRRHCNVVSVVVCVVVDDDPDDDDPDDVVVVVVVVVVVCVVVVVVVVVVVVVVVVVVVVVVVVVVVVVVVVVVVVVVVVVVVVVVVVVVVVVVVVVVVVVVVVVVVVVVVLLVVLVVLVVVLLVVLDDPQKDWDDWDFDADPVQKRFWIKTKIKGFLVRQVVVCVVVPVPDGSVVSSLVSSCVRPFFPNPKDWDDWDADPVDGSTMIITIIITGTDPSSMGRDDD